Protein AF-0000000080272164 (afdb_homodimer)

Foldseek 3Di:
DDDDDDPDDDDPVVVVVVQVVQVVVVHHPVVVVVVVVLVCCLPPPDPVVVCVVLVPVPPPCNVPSCVVNVVVPVPPPPPPPPPPPCPVPPPPPVPD/DDDDDDPDDDDPVVVVVVQVVQVVVVHHPVVVVVVVVLVCCLPPPDPVVVCVVLVPVPPPVNVPSCVVNPVVPPPPPPPPPPPPPPPPPPPVVPDD

InterPro domains:
  IPR046085 Protein of unknown function DUF6103 [PF19598] (1-59)

pLDDT: mean 71.36, std 29.96, range [21.59, 98.62]

Structure (mmCIF, N/CA/C/O backbone):
data_AF-0000000080272164-model_v1
#
loop_
_entity.id
_entity.type
_entity.pdbx_description
1 polymer 'Uncharacterized protein'
#
loop_
_atom_site.group_PDB
_atom_site.id
_atom_site.type_symbol
_atom_site.label_atom_id
_atom_site.label_alt_id
_atom_site.label_comp_id
_atom_site.label_asym_id
_atom_site.label_entity_id
_atom_site.label_seq_id
_atom_site.pdbx_PDB_ins_code
_atom_site.Cartn_x
_atom_site.Cartn_y
_atom_site.Cartn_z
_atom_site.occupancy
_atom_site.B_iso_or_equiv
_atom_site.auth_seq_id
_atom_site.auth_comp_id
_atom_site.auth_asym_id
_atom_site.auth_atom_id
_atom_site.pdbx_PDB_model_num
ATOM 1 N N . MET A 1 1 ? -4.156 -16.875 10.633 1 76.31 1 MET A N 1
ATOM 2 C CA . MET A 1 1 ? -3.203 -16.688 9.539 1 76.31 1 MET A CA 1
ATOM 3 C C . MET A 1 1 ? -2.002 -15.875 9.992 1 76.31 1 MET A C 1
ATOM 5 O O . MET A 1 1 ? -2.143 -14.953 10.805 1 76.31 1 MET A O 1
ATOM 9 N N . LYS A 1 2 ? -0.835 -16.375 9.57 1 92.12 2 LYS A N 1
ATOM 10 C CA . LYS A 1 2 ? 0.408 -15.711 9.953 1 92.12 2 LYS A CA 1
ATOM 11 C C . LYS A 1 2 ? 0.545 -14.359 9.258 1 92.12 2 LYS A C 1
ATOM 13 O O . LYS A 1 2 ? 0.255 -14.234 8.07 1 92.12 2 LYS A O 1
ATOM 18 N N . LYS A 1 3 ? 0.838 -13.32 10.047 1 94.69 3 LYS A N 1
ATOM 19 C CA . LYS A 1 3 ? 1.098 -11.992 9.484 1 94.69 3 LYS A CA 1
ATOM 20 C C . LYS A 1 3 ? 2.594 -11.695 9.445 1 94.69 3 LYS A C 1
ATOM 22 O O . LYS A 1 3 ? 3.348 -12.164 10.297 1 94.69 3 LYS A O 1
ATOM 27 N N . ILE A 1 4 ? 2.945 -10.914 8.414 1 96.69 4 ILE A N 1
ATOM 28 C CA . ILE A 1 4 ? 4.336 -10.5 8.289 1 96.69 4 ILE A CA 1
ATOM 29 C C . ILE A 1 4 ? 4.398 -9 8 1 96.69 4 ILE A C 1
ATOM 31 O O . ILE A 1 4 ? 3.439 -8.422 7.48 1 96.69 4 ILE A O 1
ATOM 35 N N . GLN A 1 5 ? 5.477 -8.344 8.359 1 96.44 5 GLN A N 1
ATOM 36 C CA . GLN A 1 5 ? 5.699 -6.934 8.062 1 96.44 5 GLN A CA 1
ATOM 37 C C . GLN A 1 5 ? 6.09 -6.734 6.602 1 96.44 5 GLN A C 1
ATOM 39 O O . GLN A 1 5 ? 6.902 -7.488 6.062 1 96.44 5 GLN A O 1
ATOM 44 N N . LEU A 1 6 ? 5.488 -5.66 6.016 1 97 6 LEU A N 1
ATOM 45 C CA . LEU A 1 6 ? 5.887 -5.328 4.652 1 97 6 LEU A CA 1
ATOM 46 C C . LEU A 1 6 ? 7.355 -4.926 4.598 1 97 6 LEU A C 1
ATOM 48 O O . LEU A 1 6 ? 7.848 -4.223 5.484 1 97 6 LEU A O 1
ATOM 52 N N . LYS A 1 7 ? 8.125 -5.406 3.646 1 95.25 7 LYS A N 1
ATOM 53 C CA . LYS A 1 7 ? 9.523 -5.035 3.455 1 95.25 7 LYS A CA 1
ATOM 54 C C . LYS A 1 7 ? 9.656 -3.889 2.457 1 95.25 7 LYS A C 1
ATOM 56 O O . LYS A 1 7 ? 10.422 -3.982 1.494 1 95.25 7 LYS A O 1
ATOM 61 N N . VAL A 1 8 ? 8.867 -2.867 2.551 1 97.31 8 VAL A N 1
ATOM 62 C CA . VAL A 1 8 ? 8.883 -1.722 1.646 1 97.31 8 VAL A CA 1
ATOM 63 C C . VAL A 1 8 ? 9.359 -0.478 2.395 1 97.31 8 VAL A C 1
ATOM 65 O O . VAL A 1 8 ? 8.953 -0.24 3.535 1 97.31 8 VAL A O 1
ATOM 68 N N . GLU A 1 9 ? 10.281 0.222 1.774 1 97 9 GLU A N 1
ATOM 69 C CA . GLU A 1 9 ? 10.773 1.472 2.344 1 97 9 GLU A CA 1
ATOM 70 C C . GLU A 1 9 ? 10.164 2.68 1.644 1 97 9 GLU A C 1
ATOM 72 O O . GLU A 1 9 ? 9.883 2.633 0.444 1 97 9 GLU A O 1
ATOM 77 N N . PHE A 1 10 ? 10.039 3.785 2.354 1 97.12 10 PHE A N 1
ATOM 78 C CA . PHE A 1 10 ? 9.477 5.027 1.837 1 97.12 10 PHE A CA 1
ATOM 79 C C . PHE A 1 10 ? 10.094 6.234 2.535 1 97.12 10 PHE A C 1
ATOM 81 O O . PHE A 1 10 ? 10.711 6.098 3.596 1 97.12 10 PHE A O 1
ATOM 88 N N . ASN A 1 11 ? 10.016 7.359 1.945 1 95.94 11 ASN A N 1
ATOM 89 C CA . ASN A 1 11 ? 10.523 8.594 2.533 1 95.94 11 ASN A CA 1
ATOM 90 C C . ASN A 1 11 ? 9.914 8.852 3.906 1 95.94 11 ASN A C 1
ATOM 92 O O . ASN A 1 11 ? 8.688 8.867 4.055 1 95.94 11 ASN A O 1
ATOM 96 N N . ASP A 1 12 ? 10.711 9.062 4.922 1 96.38 12 ASP A N 1
ATOM 97 C CA . ASP A 1 12 ? 10.273 9.211 6.309 1 96.38 12 ASP A CA 1
ATOM 98 C C . ASP A 1 12 ? 9.375 10.438 6.477 1 96.38 12 ASP A C 1
ATOM 100 O O . ASP A 1 12 ? 8.32 10.352 7.098 1 96.38 12 ASP A O 1
ATOM 104 N N . LYS A 1 13 ? 9.758 11.578 5.875 1 96.94 13 LYS A N 1
ATOM 105 C CA . LYS A 1 13 ? 8.992 12.812 6.008 1 96.94 13 LYS A CA 1
ATOM 106 C C . LYS A 1 13 ? 7.664 12.727 5.266 1 96.94 13 LYS A C 1
ATOM 108 O O . LYS A 1 13 ? 6.633 13.172 5.766 1 96.94 13 LYS A O 1
ATOM 113 N N . LYS A 1 14 ? 7.672 12.047 4.059 1 97.25 14 LYS A N 1
ATOM 114 C CA . LYS A 1 14 ? 6.441 11.844 3.297 1 97.25 14 LYS A CA 1
ATOM 115 C C . LYS A 1 14 ? 5.48 10.922 4.043 1 97.25 14 LYS A C 1
ATOM 117 O O . LYS A 1 14 ? 4.277 11.203 4.113 1 97.25 14 LYS A O 1
ATOM 122 N N . LEU A 1 15 ? 6.016 9.898 4.609 1 97.81 15 LEU A N 1
ATOM 123 C CA . LEU A 1 15 ? 5.188 8.938 5.332 1 97.81 15 LEU A CA 1
ATOM 124 C C . LEU A 1 15 ? 4.52 9.594 6.535 1 97.81 15 LEU A C 1
ATOM 126 O O . LEU A 1 15 ? 3.332 9.383 6.785 1 97.81 15 LEU A O 1
ATOM 130 N N . LYS A 1 16 ? 5.305 10.359 7.312 1 97.75 16 LYS A N 1
ATOM 131 C CA . LYS A 1 16 ? 4.758 11.062 8.469 1 97.75 16 LYS A CA 1
ATOM 132 C C . LYS A 1 16 ? 3.664 12.047 8.055 1 97.75 16 LYS A C 1
ATOM 134 O O . LYS A 1 16 ? 2.619 12.125 8.703 1 97.75 16 LYS A O 1
ATOM 139 N N . ALA A 1 17 ? 3.867 12.742 6.938 1 98.25 17 ALA A N 1
ATOM 140 C CA . ALA A 1 17 ? 2.896 13.703 6.426 1 98.25 17 ALA A CA 1
ATOM 141 C C . ALA A 1 17 ? 1.609 13.008 5.996 1 98.25 17 ALA A C 1
ATOM 143 O O . ALA A 1 17 ? 0.51 13.508 6.254 1 98.25 17 ALA A O 1
ATOM 144 N N . ILE A 1 18 ? 1.75 11.828 5.328 1 98.5 18 ILE A N 1
ATOM 145 C CA . ILE A 1 18 ? 0.593 11.039 4.914 1 98.5 18 ILE A CA 1
ATOM 146 C C . ILE A 1 18 ? -0.218 10.633 6.141 1 98.5 18 ILE A C 1
ATOM 148 O O . ILE A 1 18 ? -1.437 10.82 6.18 1 98.5 18 ILE A O 1
ATOM 152 N N . LYS A 1 19 ? 0.439 10.125 7.188 1 98.56 19 LYS A N 1
ATOM 153 C CA . LYS A 1 19 ? -0.241 9.656 8.391 1 98.56 19 LYS A CA 1
ATOM 154 C C . LYS A 1 19 ? -0.981 10.789 9.086 1 98.56 19 LYS A C 1
ATOM 156 O O . LYS A 1 19 ? -2.139 10.641 9.484 1 98.56 19 LYS A O 1
ATOM 161 N N . VAL A 1 20 ? -0.316 11.938 9.227 1 98.31 20 VAL A N 1
ATOM 162 C CA . VAL A 1 20 ? -0.913 13.102 9.883 1 98.31 20 VAL A CA 1
ATOM 163 C C . VAL A 1 20 ? -2.119 13.578 9.078 1 98.31 20 VAL A C 1
ATOM 165 O O . VAL A 1 20 ? -3.182 13.852 9.641 1 98.31 20 VAL A O 1
ATOM 168 N N . SER A 1 21 ? -1.98 13.695 7.742 1 98.38 21 SER A N 1
ATOM 169 C CA . SER A 1 21 ? -3.031 14.219 6.875 1 98.38 21 SER A CA 1
ATOM 170 C C . SER A 1 21 ? -4.234 13.289 6.84 1 98.38 21 SER A C 1
ATOM 172 O O . SER A 1 21 ? -5.379 13.742 6.773 1 98.38 21 SER A O 1
ATOM 174 N N . LEU A 1 22 ? -4 12.023 6.848 1 98.38 22 LEU A N 1
ATOM 175 C CA . LEU A 1 22 ? -5.094 11.062 6.871 1 98.38 22 LEU A CA 1
ATOM 176 C C . LEU A 1 22 ? -5.867 11.148 8.188 1 98.38 22 LEU A C 1
ATOM 178 O O . LEU A 1 22 ? -7.098 11.125 8.188 1 98.38 22 LEU A O 1
ATOM 182 N N . LYS A 1 23 ? -5.137 11.234 9.289 1 98.25 23 LYS A N 1
ATOM 183 C CA . LYS A 1 23 ? -5.777 11.32 10.594 1 98.25 23 LYS A CA 1
ATOM 184 C C . LYS A 1 23 ? -6.695 12.539 10.68 1 98.25 23 LYS A C 1
ATOM 186 O O . LYS A 1 23 ? -7.773 12.469 11.273 1 98.25 23 LYS A O 1
ATOM 191 N N . GLU A 1 24 ? -6.328 13.641 10.062 1 97.56 24 GLU A N 1
ATOM 192 C CA . GLU A 1 24 ? -7.125 14.859 10.039 1 97.56 24 GLU A CA 1
ATOM 193 C C . GLU A 1 24 ? -8.445 14.648 9.305 1 97.56 24 GLU A C 1
ATOM 195 O O . GLU A 1 24 ? -9.43 15.336 9.578 1 97.56 24 GLU A O 1
ATOM 200 N N . LYS A 1 25 ? -8.469 13.695 8.367 1 96.75 25 LYS A N 1
ATOM 201 C CA . LYS A 1 25 ? -9.656 13.367 7.59 1 96.75 25 LYS A CA 1
ATOM 202 C C . LYS A 1 25 ? -10.375 12.156 8.172 1 96.75 25 LYS A C 1
ATOM 204 O O . LYS A 1 25 ? -11.195 11.531 7.492 1 96.75 25 LYS A O 1
ATOM 209 N N . ASN A 1 26 ? -9.969 11.688 9.336 1 97.75 26 ASN A N 1
ATOM 210 C CA . ASN A 1 26 ? -10.547 10.555 10.047 1 97.75 26 ASN A CA 1
ATOM 211 C C . ASN A 1 26 ? -10.281 9.242 9.305 1 97.75 26 ASN A C 1
ATOM 213 O O . ASN A 1 26 ? -11.156 8.375 9.25 1 97.75 26 ASN A O 1
ATOM 217 N N . LYS A 1 27 ? -9.234 9.188 8.664 1 97.88 27 LYS A N 1
ATOM 218 C CA . LYS A 1 27 ? -8.766 7.961 8.031 1 97.88 27 LYS A CA 1
ATOM 219 C C . LYS A 1 27 ? -7.5 7.441 8.711 1 97.88 27 LYS A C 1
ATOM 221 O O . LYS A 1 27 ? -6.824 8.188 9.422 1 97.88 27 LYS A O 1
ATOM 226 N N . ASP A 1 28 ? -7.254 6.168 8.547 1 97.5 28 ASP A N 1
ATOM 227 C CA . ASP A 1 28 ? -6.09 5.52 9.141 1 97.5 28 ASP A CA 1
ATOM 228 C C . ASP A 1 28 ? -5.148 4.988 8.062 1 97.5 28 ASP A C 1
ATOM 230 O O . ASP A 1 28 ? -5.59 4.332 7.113 1 97.5 28 ASP A O 1
ATOM 234 N N . PHE A 1 29 ? -3.984 5.324 8.156 1 98.19 29 PHE A N 1
ATOM 235 C CA . PHE A 1 29 ? -2.98 4.941 7.172 1 98.19 29 PHE A CA 1
ATOM 236 C C . PHE A 1 29 ? -2.965 3.432 6.973 1 98.19 29 PHE A C 1
ATOM 238 O O . PHE A 1 29 ? -2.982 2.949 5.836 1 98.19 29 PHE A O 1
ATOM 245 N N . ASP A 1 30 ? -2.836 2.65 8.094 1 97.06 30 ASP A N 1
ATOM 246 C CA . ASP A 1 30 ? -2.779 1.194 8.008 1 97.06 30 ASP A CA 1
ATOM 247 C C . ASP A 1 30 ? -3.996 0.637 7.277 1 97.06 30 ASP A C 1
ATOM 249 O O . ASP A 1 30 ? -3.869 -0.267 6.449 1 97.06 30 ASP A O 1
ATOM 253 N N . THR A 1 31 ? -5.168 1.245 7.555 1 97.88 31 THR A N 1
ATOM 254 C CA . THR A 1 31 ? -6.406 0.814 6.914 1 97.88 31 THR A CA 1
ATOM 255 C C . THR A 1 31 ? -6.348 1.053 5.406 1 97.88 31 THR A C 1
ATOM 257 O O . THR A 1 31 ? -6.754 0.194 4.621 1 97.88 31 THR A O 1
ATOM 260 N N . GLU A 1 32 ? -5.781 2.232 4.973 1 98.19 32 GLU A N 1
ATOM 261 C CA . GLU A 1 32 ? -5.691 2.564 3.555 1 98.19 32 GLU A CA 1
ATOM 262 C C . GLU A 1 32 ? -4.754 1.61 2.822 1 98.19 32 GLU A C 1
ATOM 264 O O . GLU A 1 32 ? -5.051 1.172 1.709 1 98.19 32 GLU A O 1
ATOM 269 N N . ILE A 1 33 ? -3.639 1.258 3.457 1 98.25 33 ILE A N 1
ATOM 270 C CA . ILE A 1 33 ? -2.676 0.349 2.846 1 98.25 33 ILE A CA 1
ATOM 271 C C . ILE A 1 33 ? -3.279 -1.051 2.744 1 98.25 33 ILE A C 1
ATOM 273 O O . ILE A 1 33 ? -3.125 -1.729 1.727 1 98.25 33 ILE A O 1
ATOM 277 N N . LEU A 1 34 ? -3.986 -1.463 3.805 1 97.62 34 LEU A N 1
ATOM 278 C CA . LEU A 1 34 ? -4.582 -2.795 3.805 1 97.62 34 LEU A CA 1
ATOM 279 C C . LEU A 1 34 ? -5.652 -2.912 2.725 1 97.62 34 LEU A C 1
ATOM 281 O O . LEU A 1 34 ? -5.781 -3.957 2.082 1 97.62 34 LEU A O 1
ATOM 285 N N . LYS A 1 35 ? -6.461 -1.844 2.555 1 98.25 35 LYS A N 1
ATOM 286 C CA . LYS A 1 35 ? -7.438 -1.818 1.47 1 98.25 35 LYS A CA 1
ATOM 287 C C . LYS A 1 35 ? -6.758 -1.997 0.115 1 98.25 35 LYS A C 1
ATOM 289 O O . LYS A 1 35 ? -7.254 -2.729 -0.743 1 98.25 35 LYS A O 1
ATOM 294 N N . PHE A 1 36 ? -5.68 -1.353 -0.094 1 98.62 36 PHE A N 1
ATOM 295 C CA . PHE A 1 36 ? -4.934 -1.452 -1.344 1 98.62 36 PHE A CA 1
ATOM 296 C C . PHE A 1 36 ? -4.398 -2.865 -1.544 1 98.62 36 PHE A C 1
ATOM 298 O O . PHE A 1 36 ? -4.555 -3.447 -2.617 1 98.62 36 PHE A O 1
ATOM 305 N N . LEU A 1 37 ? -3.762 -3.467 -0.492 1 98.44 37 LEU A N 1
ATOM 306 C CA . LEU A 1 37 ? -3.191 -4.809 -0.574 1 98.44 37 LEU A CA 1
ATOM 307 C C . LEU A 1 37 ? -4.273 -5.844 -0.844 1 98.44 37 LEU A C 1
ATOM 309 O O . LEU A 1 37 ? -4.078 -6.762 -1.646 1 98.44 37 LEU A O 1
ATOM 313 N N . ASN A 1 38 ? -5.375 -5.68 -0.12 1 98 38 ASN A N 1
ATOM 314 C CA . ASN A 1 38 ? -6.496 -6.582 -0.38 1 98 38 ASN A CA 1
ATOM 315 C C . ASN A 1 38 ? -7.039 -6.402 -1.795 1 98 38 ASN A C 1
ATOM 317 O O . ASN A 1 38 ? -7.484 -7.371 -2.418 1 98 38 ASN A O 1
ATOM 321 N N . GLY A 1 39 ? -6.992 -5.176 -2.311 1 98.62 39 GLY A N 1
ATOM 322 C CA . GLY A 1 39 ? -7.355 -4.938 -3.697 1 98.62 39 GLY A CA 1
ATOM 323 C C . GLY A 1 39 ? -6.43 -5.625 -4.684 1 98.62 39 GLY A C 1
ATOM 324 O O . GLY A 1 39 ? -6.891 -6.246 -5.645 1 98.62 39 GLY A O 1
ATOM 325 N N . LEU A 1 40 ? -5.164 -5.508 -4.418 1 98.5 40 LEU A N 1
ATOM 326 C CA . LEU A 1 40 ? -4.195 -6.203 -5.258 1 98.5 40 LEU A CA 1
ATOM 327 C C . LEU A 1 40 ? -4.438 -7.707 -5.238 1 98.5 40 LEU A C 1
ATOM 329 O O . LEU A 1 40 ? -4.395 -8.367 -6.281 1 98.5 40 LEU A O 1
ATOM 333 N N . TYR A 1 41 ? -4.625 -8.188 -4.023 1 98.44 41 TYR A N 1
ATOM 334 C CA . TYR A 1 41 ? -4.879 -9.609 -3.869 1 98.44 41 TYR A CA 1
ATOM 335 C C . TYR A 1 41 ? -6.102 -10.039 -4.676 1 98.44 41 TYR A C 1
ATOM 337 O O . TYR A 1 41 ? -6.043 -11.008 -5.434 1 98.44 41 TYR A O 1
ATOM 345 N N . SER A 1 42 ? -7.133 -9.359 -4.582 1 98 42 SER A N 1
ATOM 346 C CA . SER A 1 42 ? -8.406 -9.68 -5.211 1 98 42 SER A CA 1
ATOM 347 C C . SER A 1 42 ? -8.305 -9.609 -6.734 1 98 42 SER A C 1
ATOM 349 O O . SER A 1 42 ? -8.867 -10.453 -7.438 1 98 42 SER A O 1
ATOM 351 N N . LYS A 1 43 ? -7.582 -8.664 -7.176 1 98 43 LYS A N 1
ATOM 352 C CA . LYS A 1 43 ? -7.555 -8.391 -8.609 1 98 43 LYS A CA 1
ATOM 353 C C . LYS A 1 43 ? -6.457 -9.188 -9.305 1 98 43 LYS A C 1
ATOM 355 O O . LYS A 1 43 ? -6.621 -9.602 -10.461 1 98 43 LYS A O 1
ATOM 360 N N . SER A 1 44 ? -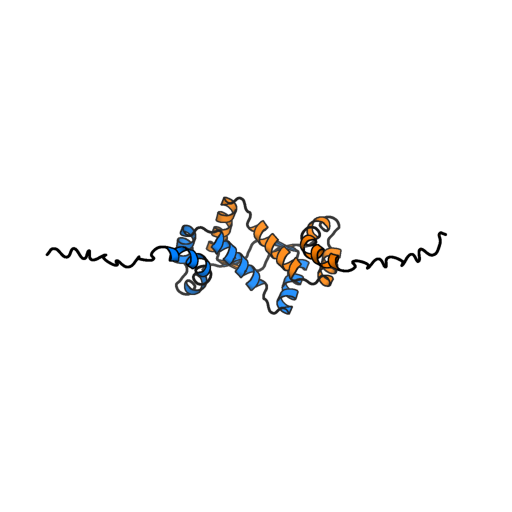5.371 -9.398 -8.617 1 98 44 SER A N 1
ATOM 361 C CA . SER A 1 44 ? -4.199 -9.914 -9.32 1 98 44 SER A CA 1
ATOM 362 C C . SER A 1 44 ? -4.031 -11.414 -9.086 1 98 44 SER A C 1
ATOM 364 O O . SER A 1 44 ? -3.4 -12.102 -9.891 1 98 44 SER A O 1
ATOM 366 N N . VAL A 1 45 ? -4.457 -11.914 -7.965 1 98.38 45 VAL A N 1
ATOM 367 C CA . VAL A 1 45 ? -4.246 -13.312 -7.633 1 98.38 45 VAL A CA 1
ATOM 368 C C . VAL A 1 45 ? -5.344 -14.164 -8.266 1 98.38 45 VAL A C 1
ATOM 370 O O . VAL A 1 45 ? -6.531 -13.914 -8.062 1 98.38 45 VAL A O 1
ATOM 373 N N . PRO A 1 46 ? -4.973 -15.211 -9.07 1 97.88 46 PRO A N 1
ATOM 374 C CA . PRO A 1 46 ? -5.977 -16.062 -9.703 1 97.88 46 PRO A CA 1
ATOM 375 C C . PRO A 1 46 ? -6.883 -16.766 -8.688 1 97.88 46 PRO A C 1
ATOM 377 O O . PRO A 1 46 ? -6.441 -17.109 -7.59 1 97.88 46 PRO A O 1
ATOM 380 N N . LYS A 1 47 ? -8.133 -17.047 -9.148 1 96.06 47 LYS A N 1
ATOM 381 C CA . LYS A 1 47 ? -9.148 -17.641 -8.289 1 96.06 47 LYS A CA 1
ATOM 382 C C . LYS A 1 47 ? -8.664 -18.984 -7.723 1 96.06 47 LYS A C 1
ATOM 384 O O . LYS A 1 47 ? -8.914 -19.281 -6.555 1 96.06 47 LYS A O 1
ATOM 389 N N . SER A 1 48 ? -8.102 -19.719 -8.516 1 94.62 48 SER A N 1
ATOM 390 C CA . SER A 1 48 ? -7.621 -21.031 -8.086 1 94.62 48 SER A CA 1
ATOM 391 C C . SER A 1 48 ? -6.637 -20.906 -6.926 1 94.62 48 SER A C 1
ATOM 393 O O . SER A 1 48 ? -6.707 -21.656 -5.957 1 94.62 48 SER A O 1
ATOM 395 N N . LEU A 1 49 ? -5.68 -19.969 -7.02 1 95.75 49 LEU A N 1
ATOM 396 C CA . LEU A 1 49 ? -4.699 -19.719 -5.965 1 95.75 49 LEU A CA 1
ATOM 397 C C . LEU A 1 49 ? -5.375 -19.172 -4.715 1 95.75 49 LEU A C 1
ATOM 399 O O . LEU A 1 49 ? -4.992 -19.516 -3.596 1 95.75 49 LEU A O 1
ATOM 403 N N . LYS A 1 50 ? -6.375 -18.328 -4.805 1 97 50 LYS A N 1
ATOM 404 C CA . LYS A 1 50 ? -7.121 -17.781 -3.67 1 97 50 LYS A CA 1
ATOM 405 C C . LYS A 1 50 ? -7.832 -18.891 -2.9 1 97 50 LYS A C 1
ATOM 407 O O . LYS A 1 50 ? -7.863 -18.875 -1.668 1 97 50 LYS A O 1
ATOM 412 N N . LYS A 1 51 ? -8.477 -19.828 -3.629 1 94.88 51 LYS A N 1
ATOM 413 C CA . LYS A 1 51 ? -9.141 -20.953 -2.979 1 94.88 51 LYS A CA 1
ATOM 414 C C . LYS A 1 51 ? -8.18 -21.688 -2.049 1 94.88 51 LYS A C 1
ATOM 416 O O . LYS A 1 51 ? -8.547 -22.062 -0.931 1 94.88 51 LYS A O 1
ATOM 421 N N . TYR A 1 52 ? -7.051 -21.953 -2.604 1 93.56 52 TYR A N 1
ATOM 422 C CA . TYR A 1 52 ? -6.02 -22.641 -1.83 1 93.56 52 TYR A CA 1
ATOM 423 C C . TYR A 1 52 ? -5.645 -21.828 -0.591 1 93.56 52 TYR A C 1
ATOM 425 O O . TYR A 1 52 ? -5.586 -22.375 0.515 1 93.56 52 TYR A O 1
ATOM 433 N N . ILE A 1 53 ? -5.453 -20.547 -0.655 1 95 53 ILE A N 1
ATOM 434 C CA . ILE A 1 53 ? -4.992 -19.656 0.411 1 95 53 ILE A CA 1
ATOM 435 C C . ILE A 1 53 ? -6.098 -19.484 1.452 1 95 53 ILE A C 1
ATOM 437 O O . ILE A 1 53 ? -5.832 -19.5 2.656 1 95 53 ILE A O 1
ATOM 441 N N . GLU A 1 54 ? -7.277 -19.344 1.014 1 92.62 54 GLU A N 1
ATOM 442 C CA . GLU A 1 54 ? -8.406 -19.047 1.891 1 92.62 54 GLU A CA 1
ATOM 443 C C . GLU A 1 54 ? -8.922 -20.312 2.572 1 92.62 54 GLU A C 1
ATOM 445 O O . GLU A 1 54 ? -9.648 -20.234 3.568 1 92.62 54 GLU A O 1
ATOM 450 N N . SER A 1 55 ? -8.719 -21.391 1.911 1 86.75 55 SER A N 1
ATOM 451 C CA . SER A 1 55 ? -9.102 -22.672 2.52 1 86.75 55 SER A CA 1
ATOM 452 C C . SER A 1 55 ? -8.375 -22.891 3.838 1 86.75 55 SER A C 1
ATOM 454 O O . SER A 1 55 ? -8.875 -23.594 4.719 1 86.75 55 SER A O 1
ATOM 456 N N . ASP A 1 56 ? -7.266 -22.469 3.939 1 73.94 56 ASP A N 1
ATOM 457 C CA . ASP A 1 56 ? -6.453 -22.562 5.148 1 73.94 56 ASP A CA 1
ATOM 458 C C . ASP A 1 56 ? -6.848 -21.5 6.164 1 73.94 56 ASP A C 1
ATOM 460 O O . ASP A 1 56 ? -6.375 -21.516 7.305 1 73.94 56 ASP A O 1
ATOM 464 N N . LEU A 1 57 ? -7.645 -20.531 5.566 1 64.44 57 LEU A N 1
ATOM 465 C CA . LEU A 1 57 ? -8.055 -19.469 6.473 1 64.44 57 LEU A CA 1
ATOM 466 C C . LEU A 1 57 ? -9.008 -20 7.543 1 64.44 57 LEU A C 1
ATOM 468 O O . LEU A 1 57 ? -9.898 -20.797 7.242 1 64.44 57 LEU A O 1
ATOM 472 N N . GLU A 1 58 ? -8.562 -20.156 8.609 1 56.69 58 GLU A N 1
ATOM 473 C CA . GLU A 1 58 ? -9.367 -20.625 9.734 1 56.69 58 GLU A CA 1
ATOM 474 C C . GLU A 1 58 ? -10.766 -20.016 9.703 1 56.69 58 GLU A C 1
ATOM 476 O O . GLU A 1 58 ? -10.945 -18.906 9.203 1 56.69 58 GLU A O 1
ATOM 481 N N . PRO A 1 59 ? -11.844 -20.688 10.016 1 48.47 59 PRO A N 1
ATOM 482 C CA . PRO A 1 59 ? -13.266 -20.344 10 1 48.47 59 PRO A CA 1
ATOM 483 C C . PRO A 1 59 ? -13.523 -18.875 10.352 1 48.47 59 PRO A C 1
ATOM 485 O O . PRO A 1 59 ? -14.508 -18.297 9.891 1 48.47 59 PRO A O 1
ATOM 488 N N . GLU A 1 60 ? -12.914 -18.297 11.219 1 46.28 60 GLU A N 1
ATOM 489 C CA . GLU A 1 60 ? -13.227 -16.953 11.695 1 46.28 60 GLU A CA 1
ATOM 490 C C . GLU A 1 60 ? -12.883 -15.898 10.656 1 46.28 60 GLU A C 1
ATOM 492 O O . GLU A 1 60 ? -13.414 -14.781 10.688 1 46.28 60 GLU A O 1
ATOM 497 N N . GLU A 1 61 ? -11.812 -15.945 9.961 1 45.72 61 GLU A N 1
ATOM 498 C CA . GLU A 1 61 ? -11.414 -14.922 9 1 45.72 61 GLU A CA 1
ATOM 499 C C . GLU A 1 61 ? -12.062 -15.164 7.637 1 45.72 61 GLU A C 1
ATOM 501 O O . GLU A 1 61 ? -11.859 -14.383 6.703 1 45.72 61 GLU A O 1
ATOM 506 N N . LYS A 1 62 ? -12.586 -16.312 7.32 1 43.31 62 LYS A N 1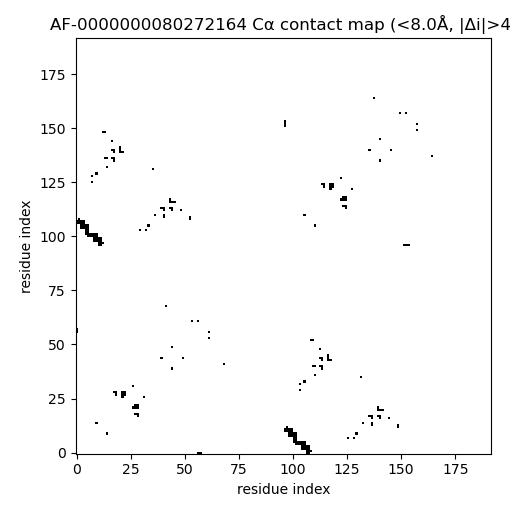
ATOM 507 C CA . LYS A 1 62 ? -13.281 -16.656 6.082 1 43.31 62 LYS A CA 1
ATOM 508 C C . LYS A 1 62 ? -14.391 -15.648 5.781 1 43.31 62 LYS A C 1
ATOM 510 O O . LYS A 1 62 ? -14.828 -15.531 4.637 1 43.31 62 LYS A O 1
ATOM 515 N N . THR A 1 63 ? -15.016 -15.156 6.785 1 38.59 63 THR A N 1
ATOM 516 C CA . THR A 1 63 ? -16.203 -14.336 6.594 1 38.59 63 THR A CA 1
ATOM 517 C C . THR A 1 63 ? -15.836 -12.992 5.961 1 38.59 63 THR A C 1
ATOM 519 O O . THR A 1 63 ? -16.688 -12.328 5.367 1 38.59 63 THR A O 1
ATOM 522 N N . GLU A 1 64 ? -14.719 -12.414 6.359 1 38 64 GLU A N 1
ATOM 523 C CA . GLU A 1 64 ? -14.516 -11.039 5.906 1 38 64 GLU A CA 1
ATOM 524 C C . GLU A 1 64 ? -13.945 -11 4.492 1 38 64 GLU A C 1
ATOM 526 O O . GLU A 1 64 ? -13.836 -9.93 3.891 1 38 64 GLU A O 1
ATOM 531 N N . ALA A 1 65 ? -13.125 -11.914 4.035 1 43.03 65 ALA A N 1
ATOM 532 C CA . ALA A 1 65 ? -12.5 -11.836 2.715 1 43.03 65 ALA A CA 1
ATOM 533 C C . ALA A 1 65 ? -13.539 -12.031 1.61 1 43.03 65 ALA A C 1
ATOM 535 O O . ALA A 1 65 ? -13.266 -11.734 0.443 1 43.03 65 ALA A O 1
ATOM 536 N N . ILE A 1 66 ? -14.578 -12.852 1.785 1 38.88 66 ILE A N 1
ATOM 537 C CA . ILE A 1 66 ? -15.594 -13.109 0.772 1 38.88 66 ILE A CA 1
ATOM 538 C C . ILE A 1 66 ? -16.391 -11.836 0.515 1 38.88 66 ILE A C 1
ATOM 540 O O . ILE A 1 66 ? -17.141 -11.75 -0.468 1 38.88 66 ILE A O 1
ATOM 544 N N . LYS A 1 67 ? -16.578 -11.047 1.598 1 37.66 67 LYS A N 1
ATOM 545 C CA . LYS A 1 67 ? -17.438 -9.914 1.306 1 37.66 67 LYS A CA 1
ATOM 546 C C . LYS A 1 67 ? -16.797 -8.961 0.31 1 37.66 67 LYS A C 1
ATOM 548 O O . LYS A 1 67 ? -17.469 -8.164 -0.333 1 37.66 67 LYS A O 1
ATOM 553 N N . GLU A 1 68 ? -15.445 -8.773 0.464 1 38.62 68 GLU A N 1
ATOM 554 C CA . GLU A 1 68 ? -14.969 -7.746 -0.46 1 38.62 68 GLU A CA 1
ATOM 555 C C . GLU A 1 68 ? -14.82 -8.305 -1.874 1 38.62 68 GLU A C 1
ATOM 557 O O . GLU A 1 68 ? -14.664 -7.543 -2.832 1 38.62 68 GLU A O 1
ATOM 562 N N . ASN A 1 69 ? -14.453 -9.523 -1.947 1 38.56 69 ASN A N 1
ATOM 563 C CA . ASN A 1 69 ? -14.227 -10.031 -3.297 1 38.56 69 ASN A CA 1
ATOM 564 C C . ASN A 1 69 ? -15.539 -10.32 -4.016 1 38.56 69 ASN A C 1
ATOM 566 O O . ASN A 1 69 ? -15.539 -10.734 -5.176 1 38.56 69 ASN A O 1
ATOM 570 N N . GLU A 1 70 ? -16.531 -10.719 -3.307 1 35.38 70 GLU A N 1
ATOM 571 C CA . GLU A 1 70 ? -17.719 -11.18 -4 1 35.38 70 GLU A CA 1
ATOM 572 C C . GLU A 1 70 ? -18.406 -10.039 -4.758 1 35.38 70 GLU A C 1
ATOM 574 O O . GLU A 1 70 ? -19.422 -10.25 -5.426 1 35.38 70 GLU A O 1
ATOM 579 N N . LYS A 1 71 ? -18.281 -8.82 -4.199 1 35.91 71 LYS A N 1
ATOM 580 C CA . LYS A 1 71 ? -19.125 -7.887 -4.945 1 35.91 71 LYS A CA 1
ATOM 581 C C . LYS A 1 71 ? -18.703 -7.797 -6.402 1 35.91 71 LYS A C 1
ATOM 583 O O . LYS A 1 71 ? -19.359 -7.137 -7.211 1 35.91 71 LYS A O 1
ATOM 588 N N . ILE A 1 72 ? -17.438 -7.859 -6.672 1 35.22 72 ILE A N 1
ATOM 589 C CA . ILE A 1 72 ? -17.156 -7.582 -8.078 1 35.22 72 ILE A CA 1
ATOM 590 C C . ILE A 1 72 ? -17.578 -8.773 -8.93 1 35.22 72 ILE A C 1
ATOM 592 O O . ILE A 1 72 ? -17.797 -8.633 -10.141 1 35.22 72 ILE A O 1
ATOM 596 N N . ASN A 1 73 ? -17.469 -9.969 -8.422 1 33.56 73 ASN A N 1
ATOM 597 C CA . ASN A 1 73 ? -17.703 -11.07 -9.344 1 33.56 73 ASN A CA 1
ATOM 598 C C . ASN A 1 73 ? -19.203 -11.359 -9.492 1 33.56 73 ASN A C 1
ATOM 600 O O . ASN A 1 73 ? -19.578 -12.352 -10.117 1 33.56 73 ASN A O 1
ATOM 604 N N . GLU A 1 74 ? -20.016 -10.836 -8.617 1 33.31 74 GLU A N 1
ATOM 605 C CA . GLU A 1 74 ? -21.375 -11.328 -8.766 1 33.31 74 GLU A CA 1
ATOM 606 C C . GLU A 1 74 ? -22 -10.859 -10.078 1 33.31 74 GLU A C 1
ATOM 608 O O . GLU A 1 74 ? -23.125 -11.219 -10.398 1 33.31 74 GLU A O 1
ATOM 613 N N . GLU A 1 75 ? -21.516 -9.656 -10.547 1 33.28 75 GLU A N 1
ATOM 614 C CA . GLU A 1 75 ? -22.375 -9.141 -11.602 1 33.28 75 GLU A CA 1
ATOM 615 C C . GLU A 1 75 ? -22.281 -10.008 -12.859 1 33.28 75 GLU A C 1
ATOM 617 O O . GLU A 1 75 ? -22.938 -9.719 -13.867 1 33.28 75 GLU A O 1
ATOM 622 N N . ILE A 1 76 ? -21.156 -10.75 -13.023 1 33.91 76 ILE A N 1
ATOM 623 C CA . ILE A 1 76 ? -21.094 -11.289 -14.383 1 33.91 76 ILE A CA 1
ATOM 624 C C . ILE A 1 76 ? -22.078 -12.453 -14.516 1 33.91 76 ILE A C 1
ATOM 626 O O . ILE A 1 76 ? -22.328 -12.93 -15.625 1 33.91 76 ILE A O 1
ATOM 630 N N . LYS A 1 77 ? -22.281 -13.141 -13.453 1 31.66 77 LYS A N 1
ATOM 631 C CA . LYS A 1 77 ? -22.859 -14.43 -13.828 1 31.66 77 LYS A CA 1
ATOM 632 C C . LYS A 1 77 ? -24.312 -14.281 -14.234 1 31.66 77 LYS A C 1
ATOM 634 O O . LYS A 1 77 ? -24.969 -15.258 -14.586 1 31.66 77 LYS A O 1
ATOM 639 N N . GLN A 1 78 ? -24.938 -13.195 -13.742 1 30.06 78 GLN A N 1
ATOM 640 C CA . GLN A 1 78 ? -26.359 -13.5 -13.648 1 30.06 78 GLN A CA 1
ATOM 641 C C . GLN A 1 78 ? -26.984 -13.625 -15.031 1 30.06 78 GLN A C 1
ATOM 643 O O . GLN A 1 78 ? -28.203 -13.766 -15.156 1 30.06 78 GLN A O 1
ATOM 648 N N . GLU A 1 79 ? -26.25 -13.234 -16.078 1 30.91 79 GLU A N 1
ATOM 649 C CA . GLU A 1 79 ? -27.156 -12.969 -17.188 1 30.91 79 GLU A CA 1
ATOM 650 C C . GLU A 1 79 ? -27.812 -14.258 -17.688 1 30.91 79 GLU A C 1
ATOM 652 O O . GLU A 1 79 ? -28.594 -14.227 -18.641 1 30.91 79 GLU A O 1
ATOM 657 N N . GLY A 1 80 ? -27.094 -15.359 -17.422 1 25.94 80 GLY A N 1
ATOM 658 C CA . GLY A 1 80 ? -27.438 -16.312 -18.484 1 25.94 80 GLY A CA 1
ATOM 659 C C . GLY A 1 80 ? -28.906 -16.672 -18.484 1 25.94 80 GLY A C 1
ATOM 660 O O . GLY A 1 80 ? -29.484 -16.906 -19.547 1 25.94 80 GLY A O 1
ATOM 661 N N . ASN A 1 81 ? -29.297 -17.234 -17.328 1 28.03 81 ASN A N 1
ATOM 662 C CA . ASN A 1 81 ? -30.234 -18.359 -17.5 1 28.03 81 ASN A CA 1
ATOM 663 C C . ASN A 1 81 ? -31.656 -17.859 -17.719 1 28.03 81 ASN A C 1
ATOM 665 O O . ASN A 1 81 ? -32.406 -17.656 -16.766 1 28.03 81 ASN A O 1
ATOM 669 N N . GLU A 1 82 ? -31.797 -16.547 -18.156 1 30.89 82 GLU A N 1
ATOM 670 C CA . GLU A 1 82 ? -33.219 -16.297 -18.25 1 30.89 82 GLU A CA 1
ATOM 671 C C . GLU A 1 82 ? -33.938 -17.422 -19 1 30.89 82 GLU A C 1
ATOM 673 O O . GLU A 1 82 ? -33.594 -17.734 -20.156 1 30.89 82 GLU A O 1
ATOM 678 N N . GLU A 1 83 ? -34.188 -18.469 -18.25 1 32.94 83 GLU A N 1
ATOM 679 C CA . GLU A 1 83 ? -35.062 -19.594 -18.625 1 32.94 83 GLU A CA 1
ATOM 680 C C . GLU A 1 83 ? -36.344 -19.094 -19.297 1 32.94 83 GLU A C 1
ATOM 682 O O . GLU A 1 83 ? -37.062 -18.297 -18.719 1 32.94 83 GLU A O 1
ATOM 687 N N . ILE A 1 84 ? -36.188 -18.734 -20.484 1 36 84 ILE A N 1
ATOM 688 C CA . ILE A 1 84 ? -37.344 -18.484 -21.344 1 36 84 ILE A CA 1
ATOM 689 C C . ILE A 1 84 ? -38.438 -19.531 -21.078 1 36 84 ILE A C 1
ATOM 691 O O . ILE A 1 84 ? -38.125 -20.734 -21.016 1 36 84 ILE A O 1
ATOM 695 N N . SER A 1 85 ? -39.469 -19.109 -20.266 1 32.91 85 SER A N 1
ATOM 696 C CA . SER A 1 85 ? -40.75 -19.766 -20.031 1 32.91 85 SER A CA 1
ATOM 697 C C . SER A 1 85 ? -41.312 -20.375 -21.312 1 32.91 85 SER A C 1
ATOM 699 O O . SER A 1 85 ? -41.188 -19.797 -22.391 1 32.91 85 SER A O 1
ATOM 701 N N . ASN A 1 86 ? -41.469 -21.672 -21.297 1 30.17 86 ASN A N 1
ATOM 702 C CA . ASN A 1 86 ? -41.969 -22.688 -22.203 1 30.17 86 ASN A CA 1
ATOM 703 C C . ASN A 1 86 ? -43.375 -22.344 -22.703 1 30.17 86 ASN A C 1
ATOM 705 O O . ASN A 1 86 ? -44.344 -22.422 -21.938 1 30.17 86 ASN A O 1
ATOM 709 N N . LYS A 1 87 ? -43.719 -21.031 -23.016 1 34.38 87 LYS A N 1
ATOM 710 C CA . LYS A 1 87 ? -45.062 -21 -23.562 1 34.38 87 LYS A CA 1
ATOM 711 C C . LYS A 1 87 ? -45.25 -22.047 -24.656 1 34.38 87 LYS A C 1
ATOM 713 O O . LYS A 1 87 ? -44.562 -22 -25.688 1 34.38 87 LYS A O 1
ATOM 718 N N . PRO A 1 88 ? -45.438 -23.328 -24.109 1 34.12 88 PRO A N 1
ATOM 719 C CA . PRO A 1 88 ? -45.75 -24.297 -25.172 1 34.12 88 PRO A CA 1
ATOM 720 C C . PRO A 1 88 ? -46.844 -23.797 -26.141 1 34.12 88 PRO A C 1
ATOM 722 O O . PRO A 1 88 ? -47.781 -23.141 -25.719 1 34.12 88 PRO A O 1
ATOM 725 N N . LEU A 1 89 ? -46.438 -23.234 -27.141 1 38.25 89 LEU A N 1
ATOM 726 C CA . LEU A 1 89 ? -47.281 -22.953 -28.297 1 38.25 89 LEU A CA 1
ATOM 727 C C . LEU A 1 89 ? -48.219 -24.109 -28.562 1 38.25 89 LEU A C 1
ATOM 729 O O . LEU A 1 89 ? -47.812 -25.156 -29.047 1 38.25 89 LEU A O 1
ATOM 733 N N . GLU A 1 90 ? -49.094 -24.359 -27.422 1 38.31 90 GLU A N 1
ATOM 734 C CA . GLU A 1 90 ? -50.125 -25.344 -27.766 1 38.31 90 GLU A CA 1
ATOM 735 C C . GLU A 1 90 ? -50.812 -24.969 -29.062 1 38.31 90 GLU A C 1
ATOM 737 O O . GLU A 1 90 ? -51.25 -23.812 -29.25 1 38.31 90 GLU A O 1
ATOM 742 N N . ASN A 1 91 ? -50.344 -25.453 -30.188 1 29.88 91 ASN A N 1
ATOM 743 C CA . ASN A 1 91 ? -50.875 -25.531 -31.547 1 29.88 91 ASN A CA 1
ATOM 744 C C . ASN A 1 91 ? -52.344 -25.953 -31.562 1 29.88 91 ASN A C 1
ATOM 746 O O . ASN A 1 91 ? -52.688 -26.984 -31 1 29.88 91 ASN A O 1
ATOM 750 N N . ASN A 1 92 ? -53.312 -24.938 -31.688 1 31.98 92 ASN A N 1
ATOM 751 C CA . ASN A 1 92 ? -54.719 -24.984 -31.969 1 31.98 92 ASN A CA 1
ATOM 752 C C . ASN A 1 92 ? -55.062 -25.984 -33.062 1 31.98 92 ASN A C 1
ATOM 754 O O . ASN A 1 92 ? -55.312 -25.578 -34.219 1 31.98 92 ASN A O 1
ATOM 758 N N . ASN A 1 93 ? -54.281 -27 -33.344 1 30.7 93 ASN A N 1
ATOM 759 C CA . ASN A 1 93 ? -54.812 -27.641 -34.562 1 30.7 93 ASN A CA 1
ATOM 760 C C . ASN A 1 93 ? -56.219 -28.188 -34.312 1 30.7 93 ASN A C 1
ATOM 762 O O . ASN A 1 93 ? -56.406 -29.047 -33.469 1 30.7 93 ASN A O 1
ATOM 766 N N . ASN A 1 94 ? -57.219 -27.297 -34.469 1 32.84 94 ASN A N 1
ATOM 767 C CA . ASN A 1 94 ? -58.656 -27.516 -34.562 1 32.84 94 ASN A CA 1
ATOM 768 C C . ASN A 1 94 ? -59 -28.656 -35.531 1 32.84 94 ASN A C 1
ATOM 770 O O . ASN A 1 94 ? -58.938 -28.469 -36.75 1 32.84 94 ASN A O 1
ATOM 774 N N . MET A 1 95 ? -58.469 -29.828 -35.531 1 27.67 95 MET A N 1
ATOM 775 C CA . MET A 1 95 ? -58.969 -30.844 -36.438 1 27.67 95 MET A CA 1
ATOM 776 C C . MET A 1 95 ? -60.406 -31.188 -36.094 1 27.67 95 MET A C 1
ATOM 778 O O . MET A 1 95 ? -60.688 -31.719 -35 1 27.67 95 MET A O 1
ATOM 782 N N . ARG A 1 96 ? -61.344 -30.312 -36.688 1 21.59 96 ARG A N 1
ATOM 783 C CA . ARG A 1 96 ? -62.625 -30.859 -37.156 1 21.59 96 ARG A CA 1
ATOM 784 C C . ARG A 1 96 ? -62.375 -31.891 -38.25 1 21.59 96 ARG A C 1
ATOM 786 O O . ARG A 1 96 ? -61.531 -31.688 -39.125 1 21.59 96 ARG A O 1
ATOM 793 N N . MET B 1 1 ? 17.094 11.938 0.893 1 76.44 1 MET B N 1
ATOM 794 C CA . MET B 1 1 ? 16.016 11.797 1.871 1 76.44 1 MET B CA 1
ATOM 795 C C . MET B 1 1 ? 16.078 10.43 2.555 1 76.44 1 MET B C 1
ATOM 797 O O . MET B 1 1 ? 16.438 9.438 1.929 1 76.44 1 MET B O 1
ATOM 801 N N . LYS B 1 2 ? 15.859 10.508 3.871 1 92.12 2 LYS B N 1
ATOM 802 C CA . LYS B 1 2 ? 15.914 9.281 4.668 1 92.12 2 LYS B CA 1
ATOM 803 C C . LYS B 1 2 ? 14.727 8.375 4.371 1 92.12 2 LYS B C 1
ATOM 805 O O . LYS B 1 2 ? 13.594 8.844 4.242 1 92.12 2 LYS B O 1
ATOM 810 N N . LYS B 1 3 ? 15 7.094 4.113 1 94.69 3 LYS B N 1
ATOM 811 C CA . LYS B 1 3 ? 13.945 6.105 3.922 1 94.69 3 LYS B CA 1
ATOM 812 C C . LYS B 1 3 ? 13.75 5.262 5.18 1 94.69 3 LYS B C 1
ATOM 814 O O . LYS B 1 3 ? 14.703 4.996 5.91 1 94.69 3 LYS B O 1
ATOM 819 N N . ILE B 1 4 ? 12.484 4.887 5.352 1 96.62 4 ILE B N 1
ATOM 820 C CA . ILE B 1 4 ? 12.156 4.02 6.48 1 96.62 4 ILE B CA 1
ATOM 821 C C . ILE B 1 4 ? 11.281 2.865 6.004 1 96.62 4 ILE B C 1
ATOM 823 O O . ILE B 1 4 ? 10.594 2.975 4.984 1 96.62 4 ILE B O 1
ATOM 827 N N . GLN B 1 5 ? 11.297 1.745 6.695 1 96.38 5 GLN B N 1
ATOM 828 C CA . GLN B 1 5 ? 10.445 0.598 6.406 1 96.38 5 GLN B CA 1
ATOM 829 C C . GLN B 1 5 ? 9.016 0.835 6.891 1 96.38 5 GLN B C 1
ATOM 831 O O . GLN B 1 5 ? 8.812 1.339 7.996 1 96.38 5 GLN B O 1
ATOM 836 N N . LEU B 1 6 ? 8.062 0.415 6.016 1 96.94 6 LEU B N 1
ATOM 837 C CA . LEU B 1 6 ? 6.672 0.5 6.449 1 96.94 6 LEU B CA 1
ATOM 838 C C . LEU B 1 6 ? 6.414 -0.419 7.637 1 96.94 6 LEU B C 1
ATOM 840 O O . LEU B 1 6 ? 6.926 -1.54 7.684 1 96.94 6 LEU B O 1
ATOM 844 N N . LYS B 1 7 ? 5.719 0.041 8.656 1 95.31 7 LYS B N 1
ATOM 845 C CA . LYS B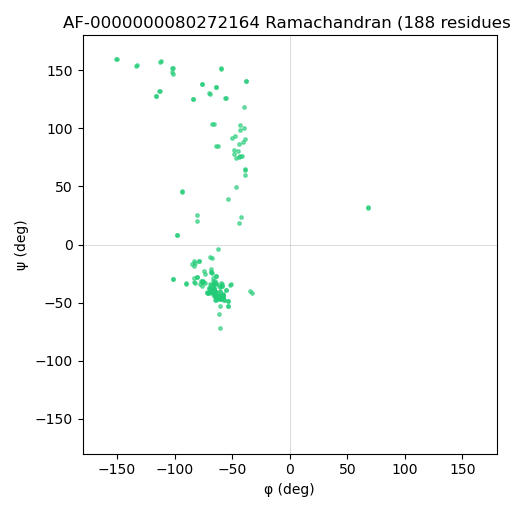 1 7 ? 5.355 -0.768 9.82 1 95.31 7 LYS B CA 1
ATOM 846 C C . LYS B 1 7 ? 3.969 -1.382 9.641 1 95.31 7 LYS B C 1
ATOM 848 O O . LYS B 1 7 ? 3.117 -1.268 10.531 1 95.31 7 LYS B O 1
ATOM 853 N N . VAL B 1 8 ? 3.658 -1.946 8.516 1 97.38 8 VAL B N 1
ATOM 854 C CA . VAL B 1 8 ? 2.359 -2.545 8.227 1 97.38 8 VAL B CA 1
ATOM 855 C C . VAL B 1 8 ? 2.514 -4.059 8.062 1 97.38 8 VAL B C 1
ATOM 857 O O . VAL B 1 8 ? 3.463 -4.527 7.438 1 97.38 8 VAL B O 1
ATOM 860 N N . GLU B 1 9 ? 1.639 -4.77 8.734 1 96.94 9 GLU B N 1
ATOM 861 C CA . GLU B 1 9 ? 1.628 -6.223 8.617 1 96.94 9 GLU B CA 1
ATOM 862 C C . GLU B 1 9 ? 0.514 -6.695 7.691 1 96.94 9 GLU B C 1
ATOM 864 O O . GLU B 1 9 ? -0.554 -6.082 7.629 1 96.94 9 GLU B O 1
ATOM 869 N N . PHE B 1 10 ? 0.717 -7.848 7.055 1 97.12 10 PHE B N 1
ATOM 870 C CA . PHE B 1 10 ? -0.244 -8.445 6.137 1 97.12 10 PHE B CA 1
ATOM 871 C C . PHE B 1 10 ? -0.124 -9.969 6.137 1 97.12 10 PHE B C 1
ATOM 873 O O . PHE B 1 10 ? 0.879 -10.516 6.602 1 97.12 10 PHE B O 1
ATOM 880 N N . ASN B 1 11 ? -1.12 -10.633 5.719 1 95.75 11 ASN B N 1
ATOM 881 C CA . ASN B 1 11 ? -1.108 -12.086 5.621 1 95.75 11 ASN B CA 1
ATOM 882 C C . ASN B 1 11 ? 0.053 -12.586 4.762 1 95.75 11 ASN B C 1
ATOM 884 O O . ASN B 1 11 ? 0.218 -12.148 3.621 1 95.75 11 ASN B O 1
ATOM 888 N N . ASP B 1 12 ? 0.861 -13.469 5.273 1 96.44 12 ASP B N 1
ATOM 889 C CA . ASP B 1 12 ? 2.072 -13.961 4.621 1 96.44 12 ASP B CA 1
ATOM 890 C C . ASP B 1 12 ? 1.745 -14.664 3.307 1 96.44 12 ASP B C 1
ATOM 892 O O . ASP B 1 12 ? 2.369 -14.391 2.277 1 96.44 12 ASP B O 1
ATOM 896 N N . LYS B 1 13 ? 0.726 -15.523 3.297 1 96.88 13 LYS B N 1
ATOM 897 C CA . LYS B 1 13 ? 0.361 -16.281 2.105 1 96.88 13 LYS B CA 1
ATOM 898 C C . LYS B 1 13 ? -0.24 -15.383 1.036 1 96.88 13 LYS B C 1
ATOM 900 O O . LYS B 1 13 ? 0.061 -15.523 -0.151 1 96.88 13 LYS B O 1
ATOM 905 N N . LYS B 1 14 ? -1.047 -14.367 1.483 1 97.19 14 LYS B N 1
ATOM 906 C CA . LYS B 1 14 ? -1.623 -13.406 0.549 1 97.19 14 LYS B CA 1
ATOM 907 C C . LYS B 1 14 ? -0.539 -12.539 -0.084 1 97.19 14 LYS B C 1
ATOM 909 O O . LYS B 1 14 ? -0.552 -12.305 -1.294 1 97.19 14 LYS B O 1
ATOM 914 N N . LEU B 1 15 ? 0.375 -12.125 0.718 1 97.81 15 LEU B N 1
ATOM 915 C CA . LEU B 1 15 ? 1.45 -11.273 0.227 1 97.81 15 LEU B CA 1
ATOM 916 C C . LEU B 1 15 ? 2.299 -12 -0.806 1 97.81 15 LEU B C 1
ATOM 918 O O . LEU B 1 15 ? 2.648 -11.438 -1.844 1 97.81 15 LEU B O 1
ATOM 922 N N . LYS B 1 16 ? 2.67 -13.25 -0.509 1 97.75 16 LYS B N 1
ATOM 923 C CA . LYS B 1 16 ? 3.451 -14.055 -1.443 1 97.75 16 LYS B CA 1
ATOM 924 C C . LYS B 1 16 ? 2.699 -14.258 -2.758 1 97.75 16 LYS B C 1
ATOM 926 O O . LYS B 1 16 ? 3.287 -14.148 -3.836 1 97.75 16 LYS B O 1
ATOM 931 N N . ALA B 1 17 ? 1.394 -14.492 -2.67 1 98.25 17 ALA B N 1
ATOM 932 C CA . ALA B 1 17 ? 0.561 -14.695 -3.854 1 98.25 17 ALA B CA 1
ATOM 933 C C . ALA B 1 17 ? 0.49 -13.422 -4.699 1 98.25 17 ALA B C 1
ATOM 935 O O . ALA B 1 17 ? 0.554 -13.484 -5.926 1 98.25 17 ALA B O 1
ATOM 936 N N . ILE B 1 18 ? 0.359 -12.25 -4.02 1 98.5 18 ILE B N 1
ATOM 937 C CA . ILE B 1 18 ? 0.339 -10.969 -4.715 1 98.5 18 ILE B CA 1
ATOM 938 C C . ILE B 1 18 ? 1.649 -10.773 -5.473 1 98.5 18 ILE B C 1
ATOM 940 O O . ILE B 1 18 ? 1.644 -10.445 -6.66 1 98.5 18 ILE B O 1
ATOM 944 N N . LYS B 1 19 ? 2.799 -11.031 -4.84 1 98.56 19 LYS B N 1
ATOM 945 C CA . LYS B 1 19 ? 4.109 -10.82 -5.449 1 98.56 19 LYS B CA 1
ATOM 946 C C . LYS B 1 19 ? 4.297 -11.734 -6.66 1 98.56 19 LYS B C 1
ATOM 948 O O . LYS B 1 19 ? 4.754 -11.281 -7.715 1 98.56 19 LYS B O 1
ATOM 953 N N . VAL B 1 20 ? 3.938 -13 -6.516 1 98.31 20 VAL B N 1
ATOM 954 C CA . VAL B 1 20 ? 4.078 -13.961 -7.602 1 98.31 20 VAL B CA 1
ATOM 955 C C . VAL B 1 20 ? 3.182 -13.562 -8.773 1 98.31 20 VAL B C 1
ATOM 957 O O . VAL B 1 20 ? 3.615 -13.57 -9.922 1 98.31 20 VAL B O 1
ATOM 960 N N . SER B 1 21 ? 1.916 -13.195 -8.492 1 98.38 21 SER B N 1
ATOM 961 C CA . SER B 1 21 ? 0.942 -12.859 -9.523 1 98.38 21 SER B CA 1
ATOM 962 C C . SER B 1 21 ? 1.329 -11.586 -10.266 1 98.38 21 SER B C 1
ATOM 964 O O . SER B 1 21 ? 1.111 -11.469 -11.469 1 98.38 21 SER B O 1
ATOM 966 N N . LEU B 1 22 ? 1.842 -10.625 -9.57 1 98.38 22 LEU B N 1
ATOM 967 C CA . LEU B 1 22 ? 2.291 -9.391 -10.195 1 98.38 22 LEU B CA 1
ATOM 968 C C . LEU B 1 22 ? 3.473 -9.648 -11.125 1 98.38 22 LEU B C 1
ATOM 970 O O . LEU B 1 22 ? 3.521 -9.125 -12.242 1 98.38 22 LEU B O 1
ATOM 974 N N . LYS B 1 23 ? 4.426 -10.453 -10.656 1 98.25 23 LYS B N 1
ATOM 975 C CA . LYS B 1 23 ? 5.602 -10.766 -11.469 1 98.25 23 LYS B CA 1
ATOM 976 C C . LYS B 1 23 ? 5.203 -11.43 -12.781 1 98.25 23 LYS B C 1
ATOM 978 O O . LYS B 1 23 ? 5.809 -11.164 -13.828 1 98.25 23 LYS B O 1
ATOM 983 N N . GLU B 1 24 ? 4.18 -12.242 -12.789 1 97.62 24 GLU B N 1
ATOM 984 C CA . GLU B 1 24 ? 3.676 -12.922 -13.984 1 97.62 24 GLU B CA 1
ATOM 985 C C . GLU B 1 24 ? 3.143 -11.914 -15 1 97.62 24 GLU B C 1
ATOM 987 O O . GLU B 1 24 ? 3.141 -12.188 -16.203 1 97.62 24 GLU B O 1
ATOM 992 N N . LYS B 1 25 ? 2.684 -10.758 -14.539 1 96.75 25 LYS B N 1
ATOM 993 C CA . LYS B 1 25 ? 2.15 -9.695 -15.383 1 96.75 25 LYS B CA 1
ATOM 994 C C . LYS B 1 25 ? 3.201 -8.625 -15.648 1 96.75 25 LYS B C 1
ATOM 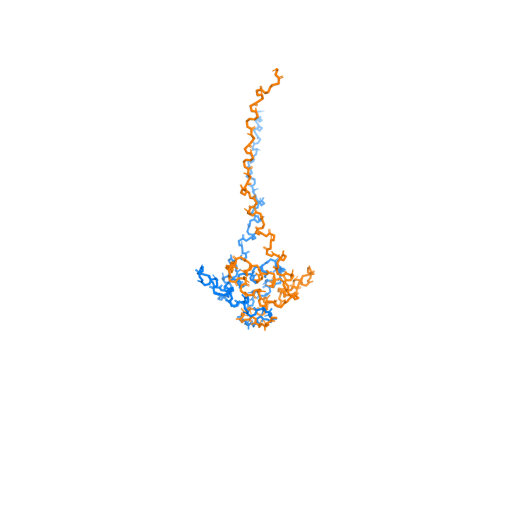996 O O . LYS B 1 25 ? 2.869 -7.512 -16.062 1 96.75 25 LYS B O 1
ATOM 1001 N N . ASN B 1 26 ? 4.445 -8.859 -15.258 1 97.75 26 ASN B N 1
ATOM 1002 C CA . ASN B 1 26 ? 5.574 -7.957 -15.438 1 97.75 26 ASN B CA 1
ATOM 1003 C C . ASN B 1 26 ? 5.434 -6.695 -14.594 1 97.75 26 ASN B C 1
ATOM 1005 O O . ASN B 1 26 ? 5.762 -5.598 -15.039 1 97.75 26 ASN B O 1
ATOM 1009 N N . LYS B 1 27 ? 4.836 -6.855 -13.508 1 97.88 27 LYS B N 1
ATOM 1010 C CA . LYS B 1 27 ? 4.746 -5.789 -12.516 1 97.88 27 LYS B CA 1
ATOM 1011 C C . LYS B 1 27 ? 5.531 -6.141 -11.258 1 97.88 27 LYS B C 1
ATOM 1013 O O . LYS B 1 27 ? 5.855 -7.309 -11.023 1 97.88 27 LYS B O 1
ATOM 1018 N N . ASP B 1 28 ? 5.895 -5.113 -10.531 1 97.5 28 ASP B N 1
ATOM 1019 C CA . ASP B 1 28 ? 6.664 -5.281 -9.305 1 97.5 28 ASP B CA 1
ATOM 1020 C C . ASP B 1 28 ? 5.867 -4.809 -8.086 1 97.5 28 ASP B C 1
ATOM 1022 O O . ASP B 1 28 ? 5.281 -3.723 -8.109 1 97.5 28 ASP B O 1
ATOM 1026 N N . PHE B 1 29 ? 5.77 -5.602 -7.16 1 98.19 29 PHE B N 1
ATOM 1027 C CA . PHE B 1 29 ? 5 -5.312 -5.957 1 98.19 29 PHE B CA 1
ATOM 1028 C C . PHE B 1 29 ? 5.441 -3.99 -5.336 1 98.19 29 PHE B C 1
ATOM 1030 O O . PHE B 1 29 ? 4.605 -3.148 -5.004 1 98.19 29 PHE B O 1
ATOM 1037 N N . ASP B 1 30 ? 6.789 -3.834 -5.082 1 97.12 30 ASP B N 1
ATOM 1038 C CA . ASP B 1 30 ? 7.312 -2.623 -4.461 1 97.12 30 ASP B CA 1
ATOM 1039 C C . ASP B 1 30 ? 6.91 -1.381 -5.254 1 97.12 30 ASP B C 1
ATOM 1041 O O . ASP B 1 30 ? 6.523 -0.364 -4.672 1 97.12 30 ASP B O 1
ATOM 1045 N N . THR B 1 31 ? 6.934 -1.51 -6.594 1 97.94 31 THR B N 1
ATOM 1046 C CA . THR B 1 31 ? 6.562 -0.401 -7.465 1 97.94 31 THR B CA 1
ATOM 1047 C C . THR B 1 31 ? 5.09 -0.042 -7.285 1 97.94 31 THR B C 1
ATOM 1049 O O . THR B 1 31 ? 4.738 1.138 -7.215 1 97.94 31 THR B O 1
ATOM 1052 N N . GLU B 1 32 ? 4.195 -1.087 -7.152 1 98.19 32 GLU B N 1
ATOM 1053 C CA . GLU B 1 32 ? 2.762 -0.854 -6.996 1 98.19 32 GLU B CA 1
ATOM 1054 C C . GLU B 1 32 ? 2.457 -0.164 -5.668 1 98.19 32 GLU B C 1
ATOM 1056 O O . GLU B 1 32 ? 1.635 0.753 -5.613 1 98.19 32 GLU B O 1
ATOM 1061 N N . ILE B 1 33 ? 3.145 -0.571 -4.605 1 98.25 33 ILE B N 1
ATOM 1062 C CA . ILE B 1 33 ? 2.926 0.023 -3.291 1 98.25 33 ILE B CA 1
ATOM 1063 C C . ILE B 1 33 ? 3.436 1.462 -3.283 1 98.25 33 ILE B C 1
ATOM 1065 O O . ILE B 1 33 ? 2.783 2.355 -2.736 1 98.25 33 ILE B O 1
ATOM 1069 N N . LEU B 1 34 ? 4.59 1.68 -3.916 1 97.62 34 LEU B N 1
ATOM 1070 C CA . LEU B 1 34 ? 5.16 3.023 -3.943 1 97.62 34 LEU B CA 1
ATOM 1071 C C . LEU B 1 34 ? 4.258 3.979 -4.719 1 97.62 34 LEU B C 1
ATOM 1073 O O . LEU B 1 34 ? 4.113 5.145 -4.344 1 97.62 34 LEU B O 1
ATOM 1077 N N . LYS B 1 35 ? 3.682 3.49 -5.852 1 98.25 35 LYS B N 1
ATOM 1078 C CA . LYS B 1 35 ? 2.713 4.289 -6.598 1 98.25 35 LYS B CA 1
ATOM 1079 C C . LYS B 1 35 ? 1.53 4.684 -5.719 1 98.25 35 LYS B C 1
ATOM 1081 O O . LYS B 1 35 ? 1.067 5.824 -5.766 1 98.25 35 LYS B O 1
ATOM 1086 N N . PHE B 1 36 ? 1.053 3.791 -4.953 1 98.56 36 PHE B N 1
ATOM 1087 C CA . PHE B 1 36 ? -0.069 4.055 -4.062 1 98.56 36 PHE B CA 1
ATOM 1088 C C . PHE B 1 36 ? 0.314 5.078 -2.998 1 98.56 36 PHE B C 1
ATOM 1090 O O . PHE B 1 36 ? -0.42 6.039 -2.762 1 98.56 36 PHE B O 1
ATOM 1097 N N . LEU B 1 37 ? 1.499 4.906 -2.322 1 98.44 37 LEU B N 1
ATOM 1098 C CA . LEU B 1 37 ? 1.96 5.809 -1.273 1 98.44 37 LEU B CA 1
ATOM 1099 C C . LEU B 1 37 ? 2.172 7.215 -1.823 1 98.44 37 LEU B C 1
ATOM 1101 O O . LEU B 1 37 ? 1.812 8.203 -1.175 1 98.44 37 LEU B O 1
ATOM 1105 N N . ASN B 1 38 ? 2.789 7.27 -3.004 1 98.06 38 ASN B N 1
ATOM 1106 C CA . ASN B 1 38 ? 2.953 8.57 -3.641 1 98.06 38 ASN B CA 1
ATOM 1107 C C . ASN B 1 38 ? 1.608 9.195 -3.998 1 98.06 38 ASN B C 1
ATOM 1109 O O . ASN B 1 38 ? 1.451 10.414 -3.941 1 98.06 38 ASN B O 1
ATOM 1113 N N . GLY B 1 39 ? 0.644 8.352 -4.359 1 98.62 39 GLY B N 1
ATOM 1114 C CA . GLY B 1 39 ? -0.708 8.836 -4.582 1 98.62 39 GLY B CA 1
ATOM 1115 C C . GLY B 1 39 ? -1.351 9.406 -3.332 1 98.62 39 GLY B C 1
ATOM 1116 O O . GLY B 1 39 ? -1.959 10.477 -3.371 1 98.62 39 GLY B O 1
ATOM 1117 N N . LEU B 1 40 ? -1.203 8.695 -2.264 1 98.5 40 LEU B N 1
ATOM 1118 C CA . LEU B 1 40 ? -1.713 9.195 -0.99 1 98.5 40 LEU B CA 1
ATOM 1119 C C . LEU B 1 40 ? -1.068 10.523 -0.632 1 98.5 40 LEU B C 1
ATOM 1121 O O . LEU B 1 40 ? -1.752 11.453 -0.185 1 98.5 40 LEU B O 1
ATOM 1125 N N . TYR B 1 41 ? 0.243 10.523 -0.799 1 98.44 41 TYR B N 1
ATOM 1126 C CA . TYR B 1 41 ? 0.978 11.75 -0.501 1 98.44 41 TYR B CA 1
ATOM 1127 C C . TYR B 1 41 ? 0.453 12.914 -1.331 1 98.44 41 TYR B C 1
ATOM 1129 O O . TYR B 1 41 ? 0.157 13.984 -0.792 1 98.44 41 TYR B O 1
ATOM 1137 N N . SER B 1 42 ? 0.29 12.734 -2.545 1 98 42 SER B N 1
ATOM 1138 C CA . SER B 1 42 ? -0.117 13.773 -3.488 1 98 42 SER B CA 1
ATOM 1139 C C . SER B 1 42 ? -1.534 14.258 -3.201 1 98 42 SER B C 1
ATOM 1141 O O . SER B 1 42 ? -1.813 15.453 -3.273 1 98 42 SER B O 1
ATOM 1143 N N . LYS B 1 43 ? -2.35 13.344 -2.84 1 98.06 43 LYS B N 1
ATOM 1144 C CA . LYS B 1 43 ? -3.771 13.656 -2.717 1 98.06 43 LYS B CA 1
ATOM 1145 C C . LYS B 1 43 ? -4.109 14.133 -1.307 1 98.06 43 LYS B C 1
ATOM 1147 O O . LYS B 1 43 ? -4.984 14.984 -1.127 1 98.06 43 LYS B O 1
ATOM 1152 N N . SER B 1 44 ? -3.416 13.602 -0.343 1 98.06 44 SER B N 1
ATOM 1153 C CA . SER B 1 44 ? -3.881 13.812 1.023 1 98.06 44 SER B CA 1
ATOM 1154 C C . SER B 1 44 ? -3.064 14.898 1.724 1 98.06 44 SER B C 1
ATOM 1156 O O . SER B 1 44 ? -3.533 15.516 2.682 1 98.06 44 SER B O 1
ATOM 1158 N N . VAL B 1 45 ? -1.829 15.055 1.374 1 98.44 45 VAL B N 1
ATOM 1159 C CA . VAL B 1 45 ? -0.956 16 2.059 1 98.44 45 VAL B CA 1
ATOM 1160 C C . VAL B 1 45 ? -1.154 17.391 1.477 1 98.44 45 VAL B C 1
ATOM 1162 O O . VAL B 1 45 ? -1.039 17.594 0.265 1 98.44 45 VAL B O 1
ATOM 1165 N N . PRO B 1 46 ? -1.472 18.422 2.34 1 97.81 46 PRO B N 1
ATOM 1166 C CA . PRO B 1 46 ? -1.666 19.781 1.846 1 97.81 46 PRO B CA 1
ATOM 1167 C C . PRO B 1 46 ? -0.43 20.344 1.141 1 97.81 46 PRO B C 1
ATOM 1169 O O . PRO B 1 46 ? 0.698 20.016 1.517 1 97.81 46 PRO B O 1
ATOM 1172 N N . LYS B 1 47 ? -0.685 21.266 0.178 1 96.12 47 LYS B N 1
ATOM 1173 C CA . LYS B 1 47 ? 0.377 21.844 -0.636 1 96.12 47 LYS B CA 1
ATOM 1174 C C . LYS B 1 47 ? 1.428 22.531 0.237 1 96.12 47 LYS B C 1
ATOM 1176 O O . LYS B 1 47 ? 2.625 22.438 -0.042 1 96.12 47 LYS B O 1
ATOM 1181 N N . SER B 1 48 ? 0.968 23.219 1.158 1 94.62 48 SER B N 1
ATOM 1182 C CA . SER B 1 48 ? 1.883 23.922 2.043 1 94.62 48 SER B CA 1
ATOM 1183 C C . SER B 1 48 ? 2.855 22.969 2.721 1 94.62 48 SER B C 1
ATOM 1185 O O . SER B 1 48 ? 4.051 23.25 2.812 1 94.62 48 SER B O 1
ATOM 1187 N N . LEU B 1 49 ? 2.369 21.828 3.234 1 95.69 49 LEU B N 1
ATOM 1188 C CA . LEU B 1 49 ? 3.205 20.828 3.881 1 95.69 49 LEU B CA 1
ATOM 1189 C C . LEU B 1 49 ? 4.133 20.156 2.871 1 95.69 49 LEU B C 1
ATOM 1191 O O . LEU B 1 49 ? 5.289 19.859 3.188 1 95.69 49 LEU B O 1
ATOM 1195 N N . LYS B 1 50 ? 3.748 19.906 1.642 1 97.06 50 LYS B N 1
ATOM 1196 C CA . LYS B 1 50 ? 4.582 19.344 0.587 1 97.06 50 LYS B CA 1
ATOM 1197 C C . LYS B 1 50 ? 5.762 20.25 0.265 1 97.06 50 LYS B C 1
ATOM 1199 O O . LYS B 1 50 ? 6.883 19.781 0.066 1 97.06 50 LYS B O 1
ATOM 1204 N N . LYS B 1 51 ? 5.484 21.578 0.152 1 94.94 51 LYS B N 1
ATOM 1205 C CA . LYS B 1 51 ? 6.559 22.531 -0.108 1 94.94 51 LYS B CA 1
ATOM 1206 C C . LYS B 1 51 ? 7.68 22.391 0.919 1 94.94 51 LYS B C 1
ATOM 1208 O O . LYS B 1 51 ? 8.859 22.406 0.565 1 94.94 51 LYS B O 1
ATOM 1213 N N . TYR B 1 52 ? 7.254 22.359 2.146 1 93.56 52 TYR B N 1
ATOM 1214 C CA . TYR B 1 52 ? 8.203 22.188 3.238 1 93.56 52 TYR B CA 1
ATOM 1215 C C . TYR B 1 52 ? 9 20.906 3.084 1 93.56 52 TYR B C 1
ATOM 1217 O O . TYR B 1 52 ? 10.227 20.906 3.186 1 93.56 52 TYR B O 1
ATOM 1225 N N . ILE B 1 53 ? 8.406 19.781 2.764 1 95.06 53 ILE B N 1
ATOM 1226 C CA . ILE B 1 53 ? 9.008 18.453 2.688 1 95.06 53 ILE B CA 1
ATOM 1227 C C . ILE B 1 53 ? 9.914 18.359 1.464 1 95.06 53 ILE B C 1
ATOM 1229 O O . ILE B 1 53 ? 11.016 17.812 1.537 1 95.06 53 ILE B O 1
ATOM 1233 N N . GLU B 1 54 ? 9.492 18.891 0.408 1 92.69 54 GLU B N 1
ATOM 1234 C CA . GLU B 1 54 ? 10.195 18.781 -0.862 1 92.69 54 GLU B CA 1
ATOM 1235 C C . GLU B 1 54 ? 11.352 19.766 -0.945 1 92.69 54 GLU B C 1
ATOM 1237 O O . GLU B 1 54 ? 12.25 19.609 -1.776 1 92.69 54 GLU B O 1
ATOM 1242 N N . SER B 1 55 ? 11.18 20.859 -0.227 1 87.06 55 SER B N 1
ATOM 1243 C CA . SER B 1 55 ? 12.266 21.828 -0.176 1 87.06 55 SER B CA 1
ATOM 1244 C C . SER B 1 55 ? 13.539 21.203 0.387 1 87.06 55 SER B C 1
ATOM 1246 O O . SER B 1 55 ? 14.648 21.656 0.08 1 87.06 55 SER B O 1
ATOM 1248 N N . ASP B 1 56 ? 13.43 20.359 1.224 1 74.19 56 ASP B N 1
ATOM 1249 C CA . ASP B 1 56 ? 14.547 19.641 1.828 1 74.19 56 ASP B CA 1
ATOM 1250 C C . ASP B 1 56 ? 15.055 18.531 0.911 1 74.19 56 ASP B C 1
ATOM 1252 O O . ASP B 1 56 ? 16.078 17.906 1.183 1 74.19 56 ASP B O 1
ATOM 1256 N N . LEU B 1 57 ? 14.125 18.281 -0.104 1 64.94 57 LEU B N 1
ATOM 1257 C CA . LEU B 1 57 ? 14.531 17.234 -1.026 1 64.94 57 LEU B CA 1
ATOM 1258 C C . LEU B 1 57 ? 15.758 17.656 -1.823 1 64.94 57 LEU B C 1
ATOM 1260 O O . LEU B 1 57 ? 15.852 18.797 -2.27 1 64.94 57 LEU B O 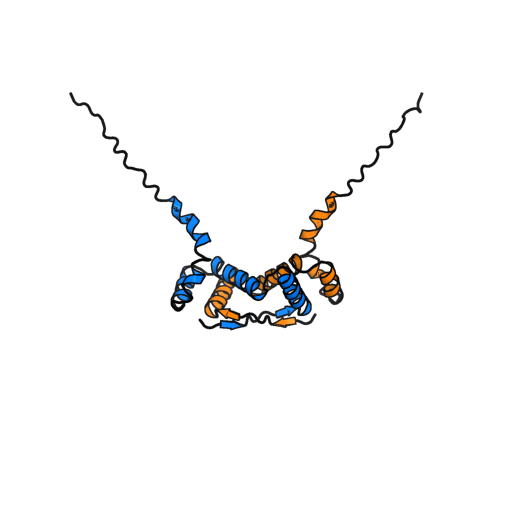1
ATOM 1264 N N . GLU B 1 58 ? 16.781 17.188 -1.508 1 56.81 58 GLU B N 1
ATOM 1265 C CA . GLU B 1 58 ? 18.016 17.484 -2.209 1 56.81 58 GLU B CA 1
ATOM 1266 C C . GLU B 1 58 ? 17.797 17.594 -3.713 1 56.81 58 GLU B C 1
ATOM 1268 O O . GLU B 1 58 ? 16.875 16.969 -4.258 1 56.81 58 GLU B O 1
ATOM 1273 N N . PRO B 1 59 ? 18.391 18.484 -4.465 1 48.78 59 PRO B N 1
ATOM 1274 C CA . PRO B 1 59 ? 18.297 18.812 -5.887 1 48.78 59 PRO B CA 1
ATOM 1275 C C . PRO B 1 59 ? 18.016 17.578 -6.758 1 48.78 59 PRO B C 1
ATOM 1277 O O . PRO B 1 59 ? 17.422 17.703 -7.828 1 48.78 59 PRO B O 1
ATOM 1280 N N . GLU B 1 60 ? 18.547 16.5 -6.59 1 46.16 60 GLU B N 1
ATOM 1281 C CA . GLU B 1 60 ? 18.438 15.352 -7.48 1 46.16 60 GLU B CA 1
ATOM 1282 C C . GLU B 1 60 ? 17.031 14.742 -7.434 1 46.16 60 GLU B C 1
ATOM 1284 O O . GLU B 1 60 ? 16.625 14.039 -8.359 1 46.16 60 GLU B O 1
ATOM 1289 N N . GLU B 1 61 ? 16.391 14.602 -6.328 1 45.38 61 GLU B N 1
ATOM 1290 C CA . GLU B 1 61 ? 15.07 13.984 -6.227 1 45.38 61 GLU B CA 1
ATOM 1291 C C . GLU B 1 61 ? 13.961 14.984 -6.535 1 45.38 61 GLU B C 1
ATOM 1293 O O . GLU B 1 61 ? 12.781 14.648 -6.457 1 45.38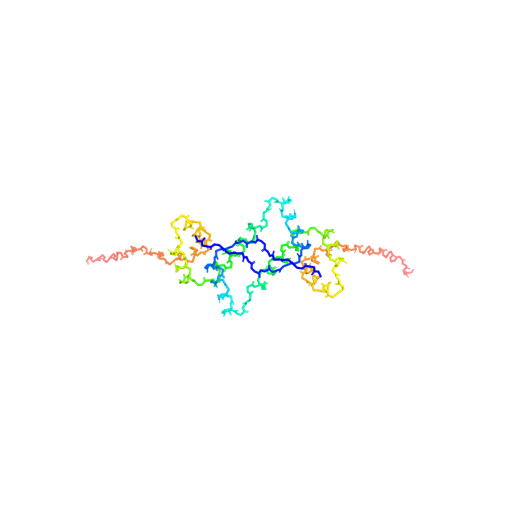 61 GLU B O 1
ATOM 1298 N N . LYS B 1 62 ? 14.156 16.25 -6.492 1 43.59 62 LYS B N 1
ATOM 1299 C CA . LYS B 1 62 ? 13.203 17.312 -6.812 1 43.59 62 LYS B CA 1
ATOM 1300 C C . LYS B 1 62 ? 12.562 17.078 -8.18 1 43.59 62 LYS B C 1
ATOM 1302 O O . LYS B 1 62 ? 11.492 17.625 -8.469 1 43.59 62 LYS B O 1
ATOM 1307 N N . THR B 1 63 ? 13.297 16.531 -9.094 1 38.47 63 THR B N 1
ATOM 1308 C CA . THR B 1 63 ? 12.828 16.438 -10.477 1 38.47 63 THR B CA 1
ATOM 1309 C C . THR B 1 63 ? 11.68 15.438 -10.586 1 38.47 63 THR B C 1
ATOM 1311 O O . THR B 1 63 ? 10.875 15.508 -11.523 1 38.47 63 THR B O 1
ATOM 1314 N N . GLU B 1 64 ? 11.742 14.312 -9.875 1 37.5 64 GLU B N 1
ATOM 1315 C CA . GLU B 1 64 ? 1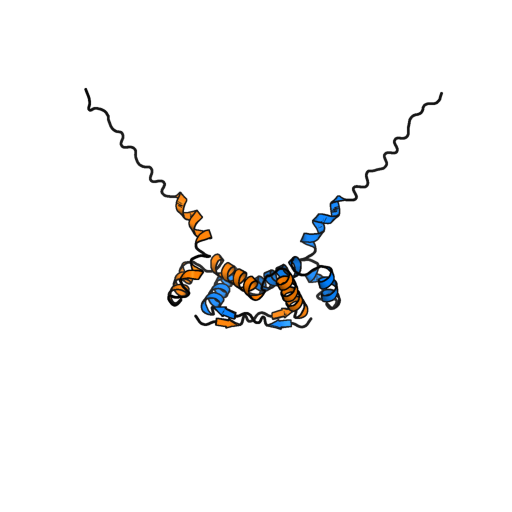0.75 13.281 -10.172 1 37.5 64 GLU B CA 1
ATOM 1316 C C . GLU B 1 64 ? 9.438 13.547 -9.453 1 37.5 64 GLU B C 1
ATOM 1318 O O . GLU B 1 64 ? 8.445 12.852 -9.664 1 37.5 64 GLU B O 1
ATOM 1323 N N . ALA B 1 65 ? 9.391 14.133 -8.266 1 41.88 65 ALA B N 1
ATOM 1324 C CA . ALA B 1 65 ? 8.141 14.312 -7.535 1 41.88 65 ALA B CA 1
ATOM 1325 C C . ALA B 1 65 ? 7.234 15.312 -8.234 1 41.88 65 ALA B C 1
ATOM 1327 O O . ALA B 1 65 ? 6.047 15.414 -7.91 1 41.88 65 ALA B O 1
ATOM 1328 N N . ILE B 1 66 ? 7.754 16.359 -8.867 1 39 66 ILE B N 1
ATOM 1329 C CA . ILE B 1 66 ? 6.945 17.375 -9.531 1 39 66 ILE B CA 1
ATOM 1330 C C . ILE B 1 66 ? 6.215 16.766 -10.719 1 39 66 ILE B C 1
ATOM 1332 O O . ILE B 1 66 ? 5.328 17.391 -11.305 1 39 66 ILE B O 1
ATOM 1336 N N . LYS B 1 67 ? 6.867 15.805 -11.367 1 37.31 67 LYS B N 1
ATOM 1337 C CA . LYS B 1 67 ? 6.172 15.359 -12.57 1 37.31 67 LYS B CA 1
ATOM 1338 C C . LYS B 1 67 ? 4.859 14.664 -12.219 1 37.31 67 LYS B C 1
ATOM 1340 O O . LYS B 1 67 ? 3.973 14.531 -13.07 1 37.31 67 LYS B O 1
ATOM 1345 N N . GLU B 1 68 ? 4.879 13.852 -11.148 1 38.59 68 GLU B N 1
ATOM 1346 C CA . GLU B 1 68 ? 3.617 13.141 -10.984 1 38.59 68 GLU B CA 1
ATOM 1347 C C . GLU B 1 68 ? 2.537 14.055 -10.414 1 38.59 68 GLU B C 1
ATOM 1349 O O . GLU B 1 68 ? 1.356 13.695 -10.406 1 38.59 68 GLU B O 1
ATOM 1354 N N . ASN B 1 69 ? 2.93 14.93 -9.555 1 38.12 69 ASN B N 1
ATOM 1355 C CA . ASN B 1 69 ? 1.882 15.727 -8.922 1 38.12 69 ASN B CA 1
ATOM 1356 C C . ASN B 1 69 ? 1.353 16.812 -9.867 1 38.12 69 ASN B C 1
ATOM 1358 O O . ASN B 1 69 ? 0.453 17.562 -9.508 1 38.12 69 ASN B O 1
ATOM 1362 N N . GLU B 1 70 ? 2.166 17.328 -10.742 1 35.06 70 GLU B N 1
ATOM 1363 C CA . GLU B 1 70 ? 1.726 18.469 -11.523 1 35.06 70 GLU B CA 1
ATOM 1364 C C . GLU B 1 70 ? 0.573 18.094 -12.453 1 35.06 70 GLU B C 1
ATOM 1366 O O . GLU B 1 70 ? 0.047 18.953 -13.172 1 35.06 70 GLU B O 1
ATOM 1371 N N . LYS B 1 71 ? 0.571 16.844 -12.953 1 35.78 71 LYS B N 1
ATOM 1372 C CA . LYS B 1 71 ? -0.485 16.719 -13.953 1 35.78 71 LYS B CA 1
ATOM 1373 C C . LYS B 1 71 ? -1.857 16.969 -13.344 1 35.78 71 LYS B C 1
ATOM 1375 O O . LYS B 1 71 ? -2.861 17.016 -14.055 1 35.78 71 LYS B O 1
ATOM 1380 N N . ILE B 1 72 ? -2.074 16.562 -12.125 1 35.62 72 ILE B N 1
ATOM 1381 C CA . ILE B 1 72 ? -3.471 16.703 -11.734 1 35.62 72 ILE B CA 1
ATOM 1382 C C . ILE B 1 72 ? -3.779 18.172 -11.445 1 35.62 72 ILE B C 1
ATOM 1384 O O . ILE B 1 72 ? -4.945 18.578 -11.438 1 35.62 72 ILE B O 1
ATOM 1388 N N . ASN B 1 73 ? -2.838 18.922 -10.945 1 34.16 73 ASN B N 1
ATOM 1389 C CA . ASN B 1 73 ? -3.254 20.266 -10.531 1 34.16 73 ASN B CA 1
ATOM 1390 C C . ASN B 1 73 ? -3.297 21.219 -11.711 1 34.16 73 ASN B C 1
ATOM 1392 O O . ASN B 1 73 ? -3.547 22.422 -11.539 1 34.16 73 ASN B O 1
ATOM 1396 N N . GLU B 1 74 ? -2.684 20.875 -12.812 1 33.22 74 GLU B N 1
ATOM 1397 C CA . GLU B 1 74 ? -2.645 21.938 -13.812 1 33.22 74 GLU B CA 1
ATOM 1398 C C . GLU B 1 74 ? -4.047 22.281 -14.312 1 33.22 74 GLU B C 1
ATOM 1400 O O . GLU B 1 74 ? -4.223 23.219 -15.078 1 33.22 74 GLU B O 1
ATOM 1405 N N . GLU B 1 75 ? -4.918 21.219 -14.312 1 33.66 75 GLU B N 1
ATOM 1406 C CA . GLU B 1 75 ? -6.113 21.531 -15.086 1 33.66 75 GLU B CA 1
ATOM 1407 C C . GLU B 1 75 ? -6.953 22.594 -14.383 1 33.66 75 GLU B C 1
ATOM 1409 O O . GLU B 1 75 ? -7.988 23.031 -14.906 1 33.66 75 GLU B O 1
ATOM 1414 N N . ILE B 1 76 ? -6.797 22.719 -13.039 1 34.81 76 ILE B N 1
ATOM 1415 C CA . ILE B 1 76 ? -7.863 23.547 -12.5 1 34.81 76 ILE B CA 1
ATOM 1416 C C . ILE B 1 76 ? -7.574 25.016 -12.805 1 34.81 76 ILE B C 1
ATOM 1418 O O . ILE B 1 76 ? -8.43 25.875 -12.594 1 34.81 76 ILE B O 1
ATOM 1422 N N . LYS B 1 77 ? -6.305 25.328 -12.859 1 32.06 77 LYS B N 1
ATOM 1423 C CA . LYS B 1 77 ? -6.191 26.766 -12.711 1 32.06 77 LYS B CA 1
ATOM 1424 C C . LYS B 1 77 ? -6.645 27.5 -13.977 1 32.06 77 LYS B C 1
ATOM 1426 O O . LYS B 1 77 ? -6.637 28.719 -14.031 1 32.06 77 LYS B O 1
ATOM 1431 N N . GLN B 1 78 ? -6.527 26.75 -15.078 1 30.53 78 GLN B N 1
ATOM 1432 C CA . GLN B 1 78 ? -6.371 27.672 -16.188 1 30.53 78 GLN B CA 1
ATOM 1433 C C . GLN B 1 78 ? -7.648 28.484 -16.438 1 30.53 78 GLN B C 1
ATOM 1435 O O . GLN B 1 78 ? -7.742 29.234 -17.391 1 30.53 78 GLN B O 1
ATOM 1440 N N . GLU B 1 79 ? -8.719 28.047 -15.781 1 32.09 79 GLU B N 1
ATOM 1441 C CA . GLU B 1 79 ? -9.875 28.625 -16.469 1 32.09 79 GLU B CA 1
ATOM 1442 C C . GLU B 1 79 ? -9.938 30.141 -16.266 1 32.09 79 GLU B C 1
ATOM 1444 O O . GLU B 1 79 ? -10.875 30.797 -16.734 1 32.09 79 GLU B O 1
ATOM 1449 N N . GLY B 1 80 ? -9.227 30.547 -15.172 1 26.23 80 GLY B N 1
ATOM 1450 C CA . GLY B 1 80 ? -9.898 31.766 -14.758 1 26.23 80 GLY B CA 1
ATOM 1451 C C . GLY B 1 80 ? -9.891 32.844 -15.828 1 26.23 80 GLY B C 1
ATOM 1452 O O . GLY B 1 80 ? -10.906 33.5 -16.062 1 26.23 80 GLY B O 1
ATOM 1453 N N . ASN B 1 81 ? -8.664 33.375 -15.977 1 28.81 81 ASN B N 1
ATOM 1454 C CA . ASN B 1 81 ? -8.586 34.812 -16.109 1 28.81 81 ASN B CA 1
ATOM 1455 C C . ASN B 1 81 ? -8.891 35.281 -17.531 1 28.81 81 ASN B C 1
ATOM 1457 O O . ASN B 1 81 ? -8.008 35.281 -18.391 1 28.81 81 ASN B O 1
ATOM 1461 N N . GLU B 1 82 ? -9.727 34.375 -18.266 1 32.62 82 GLU B N 1
ATOM 1462 C CA . GLU B 1 82 ? -9.969 34.938 -19.578 1 32.62 82 GLU B CA 1
ATOM 1463 C C . GLU B 1 82 ? -10.234 36.438 -19.5 1 32.62 82 GLU B C 1
ATOM 1465 O O . GLU B 1 82 ? -11.156 36.875 -18.828 1 32.62 82 GLU B O 1
ATOM 1470 N N . GLU B 1 83 ? -9.117 37.156 -19.312 1 34.31 83 GLU B N 1
ATOM 1471 C CA . GLU B 1 83 ? -9.062 38.594 -19.359 1 34.31 83 GLU B CA 1
ATOM 1472 C C . GLU B 1 83 ? -9.93 39.156 -20.484 1 34.31 83 GLU B C 1
ATOM 1474 O O . GLU B 1 83 ? -9.875 38.656 -21.609 1 34.31 83 GLU B O 1
ATOM 1479 N N . ILE B 1 84 ? -11.102 39.344 -20.109 1 36.97 84 ILE B N 1
ATOM 1480 C CA . ILE B 1 84 ? -12.102 40.094 -20.859 1 36.97 84 ILE B CA 1
ATOM 1481 C C . ILE B 1 84 ? -11.461 41.312 -21.531 1 36.97 84 ILE B C 1
ATOM 1483 O O . ILE B 1 84 ? -11.008 42.219 -20.844 1 36.97 84 ILE B O 1
ATOM 1487 N N . SER B 1 85 ? -10.547 40.969 -22.453 1 33.62 85 SER B N 1
ATOM 1488 C CA . SER B 1 85 ? -9.969 42.031 -23.281 1 33.62 85 SER B CA 1
ATOM 1489 C C . SER B 1 85 ? -11.031 43 -23.766 1 33.62 85 SER B C 1
ATOM 1491 O O . SER B 1 85 ? -12.023 42.594 -24.375 1 33.62 85 SER B O 1
ATOM 1493 N N . ASN B 1 86 ? -11.273 43.938 -22.938 1 32.5 86 ASN B N 1
ATOM 1494 C CA . ASN B 1 86 ? -12.109 45.125 -23.188 1 32.5 86 ASN B CA 1
ATOM 1495 C C . ASN B 1 86 ? -11.82 45.75 -24.547 1 32.5 86 ASN B C 1
ATOM 1497 O O . ASN B 1 86 ? -10.68 46.094 -24.828 1 32.5 86 ASN B O 1
ATOM 1501 N N . LYS B 1 87 ? -12.328 45.094 -25.641 1 34.78 87 LYS B N 1
ATOM 1502 C CA . LYS B 1 87 ? -12.328 45.656 -26.969 1 34.78 87 LYS B CA 1
ATOM 1503 C C . LYS B 1 87 ? -12.641 47.156 -26.938 1 34.78 87 LYS B C 1
ATOM 1505 O O . LYS B 1 87 ? -13.68 47.562 -26.406 1 34.78 87 LYS B O 1
ATOM 1510 N N . PRO B 1 88 ? -11.5 47.906 -26.828 1 37.75 88 PRO B N 1
ATOM 1511 C CA . PRO B 1 88 ? -11.68 49.344 -26.859 1 37.75 88 PRO B CA 1
ATOM 1512 C C . PRO B 1 88 ? -12.664 49.812 -27.922 1 37.75 88 PRO B C 1
ATOM 1514 O O . PRO B 1 88 ? -12.789 49.156 -28.969 1 37.75 88 PRO B O 1
ATOM 1517 N N . LEU B 1 89 ? -13.859 50.156 -27.5 1 40.44 89 LEU B N 1
ATOM 1518 C CA . LEU B 1 89 ? -14.867 50.812 -28.328 1 40.44 89 LEU B CA 1
ATOM 1519 C C . LEU B 1 89 ? -14.234 51.844 -29.266 1 40.44 89 LEU B C 1
ATOM 1521 O O . LEU B 1 89 ? -13.758 52.875 -28.812 1 40.44 89 LEU B O 1
ATOM 1525 N N . GLU B 1 90 ? -13.414 51.312 -30.188 1 38.69 90 GLU B N 1
ATOM 1526 C CA . GLU B 1 90 ? -12.844 52.219 -31.172 1 38.69 90 GLU B CA 1
ATOM 1527 C C . GLU B 1 90 ? -13.906 53.156 -31.766 1 38.69 90 GLU B C 1
ATOM 1529 O O . GLU B 1 90 ? -14.898 52.688 -32.344 1 38.69 90 GLU B O 1
ATOM 1534 N N . ASN B 1 91 ? -14.297 54.125 -30.938 1 34.53 91 ASN B N 1
ATOM 1535 C CA . ASN B 1 91 ? -15.07 55.219 -31.547 1 34.53 91 ASN B CA 1
ATOM 1536 C C . ASN B 1 91 ? -14.438 55.688 -32.844 1 34.53 91 ASN B C 1
ATOM 1538 O O . ASN B 1 91 ? -13.305 56.156 -32.844 1 34.53 91 ASN B O 1
ATOM 1542 N N . ASN B 1 92 ? -14.703 54.938 -33.875 1 32.59 92 ASN B N 1
ATOM 1543 C CA . ASN B 1 92 ? -14.359 55.156 -35.281 1 32.59 92 ASN B CA 1
ATOM 1544 C C . ASN B 1 92 ? -14.625 56.625 -35.688 1 32.59 92 ASN B C 1
ATOM 1546 O O . ASN B 1 92 ? -15.633 56.906 -36.344 1 32.59 92 ASN B O 1
ATOM 1550 N N . ASN B 1 93 ? -14.734 57.531 -34.688 1 36.62 93 ASN B N 1
ATOM 1551 C CA . ASN B 1 93 ? -15.227 58.781 -35.25 1 36.62 93 ASN B CA 1
ATOM 1552 C C . ASN B 1 93 ? -14.242 59.375 -36.281 1 36.62 93 ASN B C 1
ATOM 1554 O O . ASN B 1 93 ? -14.398 60.5 -36.719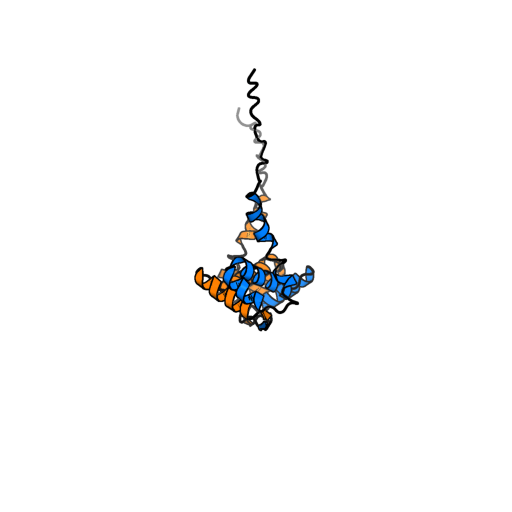 1 36.62 93 ASN B O 1
ATOM 1558 N N . ASN B 1 94 ? -13.016 58.719 -36.469 1 29.8 94 ASN B N 1
ATOM 1559 C CA . ASN B 1 94 ? -12.086 59.625 -37.125 1 29.8 94 ASN B CA 1
ATOM 1560 C C . ASN B 1 94 ? -12.602 60.062 -38.5 1 29.8 94 ASN B C 1
ATOM 1562 O O . ASN B 1 94 ? -12.203 61.094 -39.031 1 29.8 94 ASN B O 1
ATOM 1566 N N . MET B 1 95 ? -12.992 59.188 -39.438 1 32.09 95 MET B N 1
ATOM 1567 C CA . MET B 1 95 ? -12.242 59.219 -40.688 1 32.09 95 MET B CA 1
ATOM 1568 C C . MET B 1 95 ? -12.773 60.312 -41.625 1 32.09 95 MET B C 1
ATOM 1570 O O . MET B 1 95 ? -12.102 60.719 -42.562 1 32.09 95 MET B O 1
ATOM 1574 N N . ARG B 1 96 ? -14.016 60.656 -41.562 1 26.48 96 ARG B N 1
ATOM 1575 C CA . ARG B 1 96 ? -14.297 61.5 -42.719 1 26.48 96 ARG B CA 1
ATOM 1576 C C . ARG B 1 96 ? -13.703 62.906 -42.562 1 26.48 96 ARG B C 1
ATOM 1578 O O . ARG B 1 96 ? -13.734 63.469 -41.469 1 26.48 96 ARG B O 1
#

Sequence (192 aa):
MKKIQLKVEFNDKKLKAIKVSLKEKNKDFDTEILKFLNGLYSKSVPKSLKKYIESDLEPEEKTEAIKENEKINEEIKQEGNEEISNKPLENNNNMRMKKIQLKVEFNDKKLKAIKVSLKEKNKDFDTEILKFLNGLYSKSVPKSLKKYIESDLEPEEKTEAIKENEKINEEIKQEGNEEISNKPLENNNNMR

Organism: NCBI:txid1552

Radius of gyration: 28.36 Å; Cα contacts (8 Å, |Δi|>4): 119; chains: 2; bounding box: 81×92×54 Å

Secondary structure (DSSP, 8-state):
--EEE---EEEHHHHHHHHHHHHHTT--HHHHHHHHHHHHHHHHS-HHHHHHHHHTS-TTTHHHHHHHHHHHHTTSGGGS----------------/--EEE---EEEHHHHHHHHHHHHHTT--HHHHHHHHHHHHHHHHS-HHHHHHHHHTS-TTTHHHHHHHHHHHHTTTGGGS----------------

Solvent-accessible surface area (backbone atoms only — not comparable to full-atom values): 11664 Å² total; per-residue (Å²): 126,63,67,37,66,48,92,44,70,42,49,45,69,56,50,53,41,32,43,54,36,31,47,76,70,76,42,52,56,68,58,55,52,48,51,50,52,53,46,44,36,63,71,53,32,54,68,72,61,48,52,61,60,49,65,70,37,52,80,81,60,49,63,63,61,52,61,69,53,44,66,70,60,56,71,68,63,67,68,65,74,71,71,73,76,75,70,69,75,77,74,78,76,75,80,124,126,64,67,38,68,49,92,44,71,42,48,46,70,55,51,53,43,33,44,53,36,30,46,76,70,75,40,54,56,67,58,55,51,49,53,49,51,53,45,44,34,62,72,50,33,54,67,73,61,48,51,61,58,48,66,69,35,51,80,80,61,48,64,65,61,52,62,70,53,45,66,71,58,56,72,69,61,69,69,65,74,70,69,75,72,72,71,72,78,72,73,74,70,69,80,124